Protein AF-A0A1I8MW79-F1 (afdb_monomer)

Organism: Musca domestica (NCBI:txid7370)

Nearest PDB structures (foldseek):
  8v54-assembly1_B  TM=6.507E-01  e=2.659E-10  Homo sapiens
  8v5r-assembly1_C  TM=6.305E-01  e=2.363E-10  Homo sapiens
  8v55-assembly1_B  TM=6.243E-01  e=4.525E-10  Homo sapiens
  8g5i-assembly1_B  TM=6.727E-01  e=4.529E-09  Homo sapiens
  8udk-assembly1_C  TM=6.695E-01  e=9.201E-09  Homo sapiens

Sequence (255 aa):
MKRALELLRESEYLKSCQGDSIVTYAKFLKNGRIFKEELCNSWKLLGSCSKLELENITIPVEGNCLSFLQYQNFAKYFHKEFKSNISQPIVFQRINLDPKRKQDSLLQIKSSNTVSLVRDYFIHSSRARDTYYNIQRERKIWWMRYSADPSRYVVGTLDPSKYIEGCLENYCQAVTIKSLFSDDAIIMETIVWAELNPTRNVNNISNIGVSVVRSVVDLNLATIGLLLDSAAHGCGRNVKVNQKLAPYQCLLMPY

Structure (mmCIF, N/CA/C/O backbone):
data_AF-A0A1I8MW79-F1
#
_entry.id   AF-A0A1I8MW79-F1
#
loop_
_atom_site.group_PDB
_atom_site.id
_atom_site.type_symbol
_atom_site.label_atom_id
_atom_site.label_alt_id
_atom_site.label_comp_id
_atom_site.label_asym_id
_atom_site.label_entity_id
_atom_site.label_seq_id
_atom_site.pdbx_PDB_ins_code
_atom_site.Cartn_x
_atom_site.Cartn_y
_atom_site.Cartn_z
_atom_site.occupancy
_atom_site.B_iso_or_equiv
_atom_site.auth_seq_id
_atom_site.auth_comp_id
_atom_site.auth_asym_id
_atom_site.auth_atom_id
_atom_site.pdbx_PDB_model_num
ATOM 1 N N . MET A 1 1 ? -19.445 -4.260 6.684 1.00 74.06 1 MET A N 1
ATOM 2 C CA . MET A 1 1 ? -18.774 -2.937 6.661 1.00 74.06 1 MET A CA 1
ATOM 3 C C . MET A 1 1 ? -19.283 -1.973 7.743 1.00 74.06 1 MET A C 1
ATOM 5 O O . MET A 1 1 ? -18.452 -1.462 8.479 1.00 74.06 1 MET A O 1
ATOM 9 N N . LYS A 1 2 ? -20.604 -1.777 7.920 1.00 78.88 2 LYS A N 1
ATOM 10 C CA . LYS A 1 2 ? -21.199 -0.896 8.960 1.00 78.88 2 LYS A CA 1
ATOM 11 C C . LYS A 1 2 ? -20.602 -1.058 10.367 1.00 78.88 2 LYS A C 1
ATOM 13 O O . LYS A 1 2 ? -20.021 -0.118 10.894 1.00 78.88 2 LYS A O 1
ATOM 18 N N . ARG A 1 3 ? -20.632 -2.280 10.911 1.00 82.50 3 ARG A N 1
ATOM 19 C CA . ARG A 1 3 ? -20.060 -2.602 12.232 1.00 82.50 3 ARG A CA 1
ATOM 20 C C . ARG A 1 3 ? -18.582 -2.214 12.368 1.00 82.50 3 ARG A C 1
ATOM 22 O O . ARG A 1 3 ? -18.170 -1.731 13.413 1.00 82.50 3 ARG A O 1
ATOM 29 N N . ALA A 1 4 ? -17.780 -2.415 11.320 1.00 84.38 4 ALA A N 1
ATOM 30 C CA . ALA A 1 4 ? -16.361 -2.058 11.334 1.00 84.38 4 ALA A CA 1
ATOM 31 C C . ALA A 1 4 ? -16.167 -0.534 11.412 1.00 84.38 4 ALA A C 1
ATOM 33 O O . ALA A 1 4 ? -15.301 -0.059 12.138 1.00 84.38 4 ALA A O 1
ATOM 34 N N . LEU A 1 5 ? -17.002 0.240 10.713 1.00 85.12 5 LEU A N 1
ATOM 35 C CA . LEU A 1 5 ? -16.967 1.704 10.763 1.00 85.12 5 LEU A CA 1
ATOM 36 C C . LEU A 1 5 ? -17.401 2.252 12.125 1.00 85.12 5 LEU A C 1
ATOM 38 O O . LEU A 1 5 ? -16.787 3.194 12.618 1.00 85.12 5 LEU A O 1
ATOM 42 N N . GLU A 1 6 ? -18.420 1.656 12.744 1.00 87.12 6 GLU A N 1
ATOM 43 C CA . GLU A 1 6 ? -18.840 2.001 14.108 1.00 87.12 6 GLU A CA 1
ATOM 44 C C . GLU A 1 6 ? -17.715 1.743 15.111 1.00 87.12 6 GLU A C 1
ATOM 46 O O . GLU A 1 6 ? -17.365 2.636 15.880 1.00 87.12 6 GLU A O 1
ATOM 51 N N . LEU A 1 7 ? -17.071 0.577 15.020 1.00 89.06 7 LEU A N 1
ATOM 52 C CA . LEU A 1 7 ? -15.918 0.217 15.845 1.00 89.06 7 LEU A CA 1
ATOM 53 C C . LEU A 1 7 ? -14.752 1.197 15.705 1.00 89.06 7 LEU A C 1
ATOM 55 O O . LEU A 1 7 ? -14.180 1.643 16.701 1.00 89.06 7 LEU A O 1
ATOM 59 N N . LEU A 1 8 ? -14.408 1.562 14.469 1.00 90.38 8 LEU A N 1
ATOM 60 C CA . LEU A 1 8 ? -13.348 2.531 14.195 1.00 90.38 8 LEU A CA 1
ATOM 61 C C . LEU A 1 8 ? -13.707 3.942 14.670 1.00 90.38 8 LEU A C 1
ATOM 63 O O . LEU A 1 8 ? -12.801 4.709 15.006 1.00 90.38 8 LEU A O 1
ATOM 67 N N . ARG A 1 9 ? -14.998 4.287 14.713 1.00 90.19 9 ARG A N 1
ATOM 68 C CA . ARG A 1 9 ? -15.484 5.557 15.261 1.00 90.19 9 ARG A CA 1
ATOM 69 C C . ARG A 1 9 ? -15.366 5.585 16.778 1.00 90.19 9 ARG A C 1
ATOM 71 O O . ARG A 1 9 ? -14.845 6.559 17.3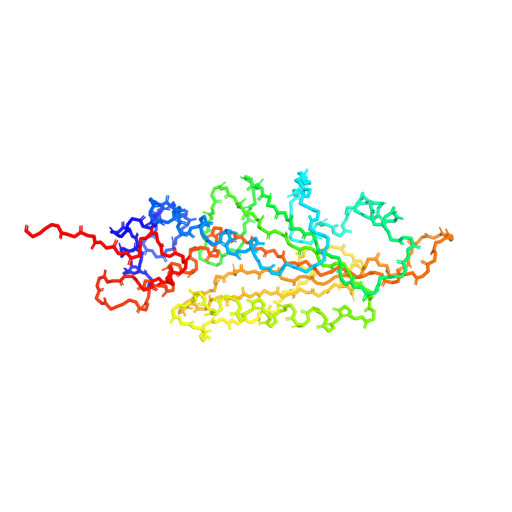10 1.00 90.19 9 ARG A O 1
ATOM 78 N N . GLU A 1 10 ? -15.825 4.533 17.452 1.00 90.56 10 GLU A N 1
ATOM 79 C CA . GLU A 1 10 ? -15.743 4.391 18.913 1.00 90.56 10 GLU A CA 1
ATOM 80 C C . GLU A 1 10 ? -14.291 4.356 19.401 1.00 90.56 10 GLU A C 1
ATOM 82 O O . GLU A 1 10 ? -13.956 4.975 20.402 1.00 90.56 10 GLU A O 1
ATOM 87 N N . SER A 1 11 ? -13.412 3.703 18.641 1.00 90.12 11 SER A N 1
ATOM 88 C CA . SER A 1 11 ? -11.985 3.566 18.961 1.00 90.12 11 SER A CA 1
ATOM 89 C C . SER A 1 11 ? -11.130 4.767 18.519 1.00 90.12 11 SER A C 1
ATOM 91 O O . SER A 1 11 ? -9.906 4.665 18.451 1.00 90.12 11 SER A O 1
ATOM 93 N N . GLU A 1 12 ? -11.751 5.893 18.158 1.00 92.19 12 GLU A N 1
ATOM 94 C CA . GLU A 1 12 ? -11.093 7.131 17.713 1.00 92.19 12 GLU A CA 1
ATOM 95 C C . GLU A 1 12 ? -10.122 6.985 16.522 1.00 92.19 12 GLU A C 1
ATOM 97 O O . GLU A 1 12 ? -9.161 7.752 16.391 1.00 92.19 12 GLU A O 1
ATOM 102 N N . TYR A 1 13 ? -10.360 6.036 15.612 1.00 91.31 13 TYR A N 1
ATOM 103 C CA . TYR A 1 13 ? -9.560 5.871 14.393 1.00 91.31 13 TYR A CA 1
ATOM 104 C C . TYR A 1 13 ? -10.143 6.631 13.203 1.00 91.31 13 TYR A C 1
ATOM 106 O O . TYR A 1 13 ? -9.460 7.444 12.574 1.00 91.31 13 TYR A O 1
ATOM 114 N N . LEU A 1 14 ? -11.416 6.390 12.892 1.00 89.50 14 LEU A N 1
ATOM 115 C CA . LEU A 1 14 ? -12.040 6.870 11.664 1.00 89.50 14 LEU A CA 1
ATOM 116 C C . LEU A 1 14 ? -13.464 7.345 11.929 1.00 89.50 14 LEU A C 1
ATOM 118 O O . LEU A 1 14 ? -14.245 6.658 12.573 1.00 89.50 14 LEU A O 1
ATOM 122 N N . LYS A 1 15 ? -13.832 8.493 11.366 1.00 85.19 15 LYS A N 1
ATOM 123 C CA . LYS A 1 15 ? -15.225 8.938 11.291 1.00 85.19 15 LYS A CA 1
ATOM 124 C C . LYS A 1 15 ? -15.643 9.003 9.828 1.00 85.19 15 LYS A C 1
ATOM 126 O O . LYS A 1 15 ? -15.008 9.720 9.052 1.00 85.19 15 LYS A O 1
ATOM 131 N N . SER A 1 16 ? -16.694 8.277 9.456 1.00 75.00 16 SER A N 1
ATOM 132 C CA . SER A 1 16 ? -17.320 8.432 8.144 1.00 75.00 16 SER A CA 1
ATOM 133 C C . SER A 1 16 ? -18.094 9.752 8.092 1.00 75.00 16 SER A C 1
ATOM 135 O O . SER A 1 16 ? -18.806 10.125 9.027 1.00 75.00 16 SER A O 1
ATOM 137 N N . CYS A 1 17 ? -17.932 10.474 6.991 1.00 61.19 17 CYS A N 1
ATOM 138 C CA . CYS A 1 17 ? -18.717 11.643 6.643 1.00 61.19 17 CYS A CA 1
ATOM 139 C C . CYS A 1 17 ? -19.625 11.239 5.467 1.00 61.19 17 CYS A C 1
ATOM 141 O O . CYS A 1 17 ? -19.188 11.239 4.320 1.00 61.19 17 CYS A O 1
ATOM 143 N N . GLN A 1 18 ? -20.874 10.894 5.808 1.00 52.78 18 GLN A N 1
ATOM 144 C CA . GLN A 1 18 ? -22.031 10.600 4.941 1.00 52.78 18 GLN A CA 1
ATOM 145 C C . GLN A 1 18 ? -22.112 9.203 4.271 1.00 52.78 18 GLN A C 1
ATOM 147 O O . GLN A 1 18 ? -21.199 8.788 3.561 1.00 52.78 18 GLN A O 1
ATOM 152 N N . GLY A 1 19 ? -23.272 8.547 4.483 1.00 46.41 19 GLY A N 1
ATOM 153 C CA . GLY A 1 19 ? -23.767 7.321 3.834 1.00 46.41 19 GLY A CA 1
ATOM 154 C C . GLY A 1 19 ? -23.546 6.024 4.626 1.00 46.41 19 GLY A C 1
ATOM 155 O O . GLY A 1 19 ? -22.444 5.492 4.623 1.00 46.41 19 GLY A O 1
ATOM 156 N N . ASP A 1 20 ? -24.595 5.467 5.250 1.00 43.56 20 ASP A N 1
ATOM 157 C CA . ASP A 1 20 ? -24.537 4.221 6.046 1.00 43.56 20 ASP A CA 1
ATOM 158 C C . ASP A 1 20 ? -24.002 2.995 5.277 1.00 43.56 20 ASP A C 1
ATOM 160 O O . ASP A 1 20 ? -23.623 2.000 5.889 1.00 43.56 20 ASP A O 1
ATOM 164 N N . SER A 1 21 ? -23.953 3.024 3.946 1.00 46.50 21 SER A N 1
ATOM 165 C CA . SER A 1 21 ? -23.477 1.909 3.115 1.00 46.50 21 SER A CA 1
ATOM 166 C C . SER A 1 21 ? -22.206 2.199 2.314 1.00 46.50 21 SER A C 1
ATOM 168 O O . SER A 1 21 ? -21.518 1.250 1.953 1.00 46.50 21 SER A O 1
ATOM 170 N N . ILE A 1 22 ? -21.871 3.467 2.048 1.00 48.41 22 ILE A N 1
ATOM 171 C CA . ILE A 1 22 ? -20.775 3.864 1.151 1.00 48.41 22 ILE A CA 1
ATOM 172 C C . ILE A 1 22 ? -20.006 5.004 1.821 1.00 48.41 22 ILE A C 1
ATOM 174 O O . ILE A 1 22 ? -20.540 6.094 2.024 1.00 48.41 22 ILE A O 1
ATOM 178 N N . VAL A 1 23 ? -18.752 4.751 2.202 1.00 53.28 23 VAL A N 1
ATOM 179 C CA . VAL A 1 23 ? -17.902 5.748 2.865 1.00 53.28 23 VAL A CA 1
ATOM 180 C C . VAL A 1 23 ? -17.427 6.747 1.822 1.00 53.28 23 VAL A C 1
ATOM 182 O O . VAL A 1 23 ? -16.385 6.566 1.214 1.00 53.28 23 VAL A O 1
ATOM 185 N N . THR A 1 24 ? -18.177 7.825 1.624 1.00 54.47 24 THR A N 1
ATOM 186 C CA . THR A 1 24 ? -17.833 8.815 0.590 1.00 54.47 24 THR A CA 1
ATOM 187 C C . THR A 1 24 ? -16.635 9.676 1.009 1.00 54.47 24 THR A C 1
ATOM 189 O O . THR A 1 24 ? -15.801 10.063 0.197 1.00 54.47 24 THR A O 1
ATOM 192 N N . TYR A 1 25 ? -16.512 9.958 2.307 1.00 62.78 25 TYR A N 1
ATOM 193 C CA . TYR A 1 25 ? -15.385 10.681 2.890 1.00 62.78 25 TYR A CA 1
ATOM 194 C C . TYR A 1 25 ? -15.076 10.110 4.271 1.00 62.78 25 TYR A C 1
ATOM 196 O O . TYR A 1 25 ? -15.983 9.853 5.064 1.00 62.78 25 TYR A O 1
ATOM 204 N N . ALA A 1 26 ? -13.795 9.932 4.588 1.00 72.38 26 ALA A N 1
ATOM 205 C CA . ALA A 1 26 ? -13.370 9.461 5.900 1.00 72.38 26 ALA A CA 1
ATOM 206 C C . ALA A 1 26 ? -12.403 10.454 6.547 1.00 72.38 26 ALA A C 1
ATOM 208 O O . ALA A 1 26 ? -11.408 10.865 5.945 1.00 72.38 26 ALA A O 1
ATOM 209 N N . LYS A 1 27 ? -12.696 10.844 7.789 1.00 84.00 27 LYS A N 1
ATOM 210 C CA . LYS A 1 27 ? -11.850 11.729 8.590 1.00 84.00 27 LYS A CA 1
ATOM 211 C C . LYS A 1 27 ? -11.071 10.907 9.609 1.00 84.00 27 LYS A C 1
ATOM 213 O O . LYS A 1 27 ? -11.670 10.210 10.428 1.00 84.00 27 LYS A O 1
ATOM 218 N N . PHE A 1 28 ? -9.747 11.046 9.599 1.00 87.69 28 PHE A N 1
ATOM 219 C CA . PHE A 1 28 ? -8.893 10.465 10.633 1.00 87.69 28 PHE A CA 1
ATOM 220 C C . PHE A 1 28 ? -9.068 11.212 11.958 1.00 87.69 28 PHE A C 1
ATOM 222 O O . PHE A 1 28 ? -8.855 12.432 12.056 1.00 87.69 28 PHE A O 1
ATOM 229 N N . LEU A 1 29 ? -9.473 10.447 12.965 1.00 91.25 29 LEU A N 1
ATOM 230 C CA . LEU A 1 29 ? -9.534 10.855 14.363 1.00 91.25 29 LEU A CA 1
ATOM 231 C C . LEU A 1 29 ? -8.143 10.688 15.007 1.00 91.25 29 LEU A C 1
ATOM 233 O O . LEU A 1 29 ? -7.163 10.444 14.303 1.00 91.25 29 LEU A O 1
ATOM 237 N N . LYS A 1 30 ? -8.031 10.876 16.325 1.00 93.25 30 LYS A N 1
ATOM 238 C CA . LYS A 1 30 ? -6.747 10.910 17.041 1.00 93.25 30 LYS A CA 1
ATOM 239 C C . LYS A 1 30 ? -5.884 9.671 16.768 1.00 93.25 30 LYS A C 1
ATOM 241 O O . LYS A 1 30 ? -4.772 9.808 16.263 1.00 93.25 30 LYS A O 1
ATOM 246 N N . ASN A 1 31 ? -6.42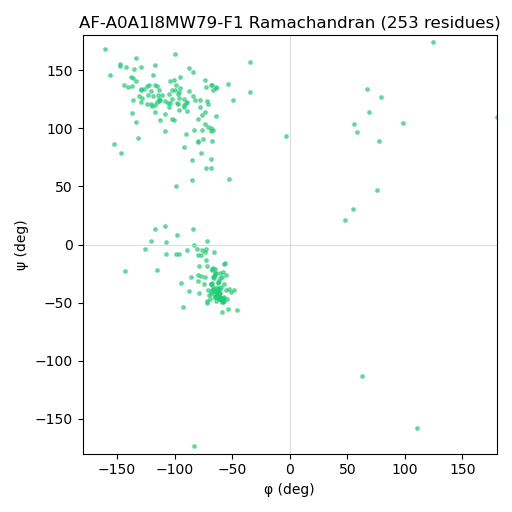4 8.479 17.009 1.00 94.06 31 ASN A N 1
ATOM 247 C CA . ASN A 1 31 ? -5.705 7.215 16.833 1.00 94.06 31 ASN A CA 1
ATOM 248 C C . ASN A 1 31 ? -5.422 6.923 15.356 1.00 94.06 31 ASN A C 1
ATOM 250 O O . ASN A 1 31 ? -4.364 6.404 15.013 1.00 94.06 31 ASN A O 1
ATOM 254 N N . GLY A 1 32 ? -6.328 7.327 14.463 1.00 92.75 32 GLY A N 1
ATOM 255 C CA . GLY A 1 32 ? -6.150 7.175 13.018 1.00 92.75 32 GLY A CA 1
ATOM 256 C C . GLY A 1 32 ? -5.026 8.036 12.452 1.00 92.75 32 GLY A C 1
ATOM 257 O O . GLY A 1 32 ? -4.353 7.611 11.518 1.00 92.75 32 GLY A O 1
ATOM 258 N N . ARG A 1 33 ? -4.793 9.229 13.015 1.00 92.12 33 ARG A N 1
ATOM 259 C CA . ARG A 1 33 ? -3.669 10.092 12.614 1.00 92.12 33 ARG A CA 1
ATOM 260 C C . ARG A 1 33 ? -2.331 9.500 13.034 1.00 92.12 33 ARG A C 1
ATOM 262 O O . ARG A 1 33 ? -1.455 9.401 12.185 1.00 92.12 33 ARG A O 1
ATOM 269 N N . ILE A 1 34 ? -2.218 9.038 14.280 1.00 94.00 34 ILE A N 1
ATOM 270 C CA . ILE A 1 34 ? -1.000 8.381 14.779 1.00 94.00 34 ILE A CA 1
ATOM 271 C C . ILE A 1 34 ? -0.705 7.129 13.942 1.00 94.00 34 ILE A C 1
ATOM 273 O O . ILE A 1 34 ? 0.395 6.972 13.424 1.00 94.00 34 ILE A O 1
ATOM 277 N N . PHE A 1 35 ? -1.717 6.288 13.703 1.00 95.31 35 PHE A N 1
ATOM 278 C CA . PHE A 1 35 ? -1.576 5.104 12.850 1.00 95.31 35 PHE A CA 1
ATOM 279 C C . PHE A 1 35 ? -1.085 5.464 11.438 1.00 95.31 35 PHE A C 1
ATOM 281 O O . PHE A 1 35 ? -0.193 4.815 10.892 1.00 95.31 35 PHE A O 1
ATOM 288 N N . LYS A 1 36 ? -1.658 6.512 10.830 1.00 93.44 36 LYS A N 1
ATOM 289 C CA . LYS A 1 36 ? -1.257 7.009 9.506 1.00 93.44 36 LYS A CA 1
ATOM 290 C C . LYS A 1 36 ? 0.197 7.494 9.492 1.00 93.44 36 LYS A C 1
ATOM 292 O O . LYS A 1 36 ? 0.912 7.261 8.516 1.00 93.44 36 LYS A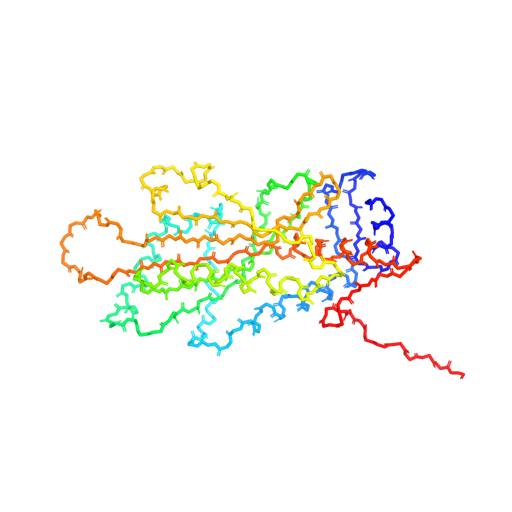 O 1
ATOM 297 N N . GLU A 1 37 ? 0.623 8.196 10.537 1.00 93.44 37 GLU A N 1
ATOM 298 C CA . GLU A 1 37 ? 1.995 8.686 10.693 1.00 93.44 37 GLU A CA 1
ATOM 299 C C . GLU A 1 37 ? 2.986 7.526 10.819 1.00 93.44 37 GLU A C 1
ATOM 301 O O . GLU A 1 37 ? 3.974 7.497 10.083 1.00 93.44 37 GLU A O 1
ATOM 306 N N . GLU A 1 38 ? 2.677 6.517 11.635 1.00 94.88 38 GLU A N 1
ATOM 307 C CA . GLU A 1 38 ? 3.503 5.311 11.757 1.00 94.88 38 GLU A CA 1
ATOM 308 C C . GLU A 1 38 ? 3.570 4.512 10.452 1.00 94.88 38 GLU A C 1
ATOM 310 O O . GLU A 1 38 ? 4.637 4.033 10.059 1.00 94.88 38 GLU A O 1
ATOM 315 N N . LEU A 1 39 ? 2.466 4.436 9.701 1.00 94.56 39 LEU A N 1
ATOM 316 C CA . LEU A 1 39 ? 2.471 3.818 8.376 1.00 94.56 39 LEU A CA 1
ATOM 317 C C . LEU A 1 39 ? 3.413 4.568 7.424 1.00 94.56 39 LEU A C 1
ATOM 319 O O . LEU A 1 39 ? 4.236 3.945 6.751 1.00 94.56 39 LEU A O 1
ATOM 323 N N . CYS A 1 40 ? 3.353 5.900 7.414 1.00 92.12 40 CYS A N 1
ATOM 324 C CA . CYS A 1 40 ? 4.262 6.738 6.634 1.00 92.12 40 CYS A CA 1
ATOM 325 C C . CYS A 1 40 ? 5.730 6.531 7.046 1.00 92.12 40 CYS A C 1
ATOM 327 O O . CYS A 1 40 ? 6.595 6.350 6.187 1.00 92.12 40 CYS A O 1
ATOM 329 N N . ASN A 1 41 ? 6.020 6.492 8.348 1.00 91.69 41 ASN A N 1
ATOM 330 C CA . ASN A 1 41 ? 7.367 6.255 8.870 1.00 91.69 41 ASN A CA 1
ATOM 331 C C . ASN A 1 41 ? 7.890 4.869 8.481 1.00 91.69 41 ASN A C 1
ATOM 333 O O . ASN A 1 41 ? 9.013 4.741 7.992 1.00 91.69 41 ASN A O 1
ATOM 337 N N . SER A 1 42 ? 7.055 3.838 8.600 1.00 91.94 42 SER A N 1
ATOM 338 C CA . SER A 1 42 ? 7.413 2.480 8.191 1.00 91.94 42 SER A CA 1
ATOM 339 C C . SER A 1 42 ? 7.705 2.368 6.689 1.00 91.94 42 SER A C 1
ATOM 341 O O . SER A 1 42 ? 8.596 1.618 6.287 1.00 91.94 42 SER A O 1
ATOM 343 N N . TRP A 1 43 ? 7.013 3.154 5.857 1.00 90.44 43 TRP A N 1
ATOM 344 C CA . TRP A 1 43 ? 7.267 3.231 4.420 1.00 90.44 43 TRP A CA 1
ATOM 345 C C . TRP A 1 43 ? 8.591 3.940 4.099 1.00 90.44 43 TRP A C 1
ATOM 347 O O . TRP A 1 43 ? 9.331 3.482 3.227 1.00 90.44 43 TRP A O 1
ATOM 357 N N . LYS A 1 44 ? 8.947 5.010 4.827 1.00 86.19 44 LYS A N 1
ATOM 358 C CA . LYS A 1 44 ? 10.250 5.694 4.672 1.00 86.19 44 LYS A CA 1
ATOM 359 C C . LYS A 1 44 ? 11.427 4.760 4.966 1.00 86.19 44 LYS A C 1
ATOM 361 O O . LYS A 1 44 ? 12.433 4.788 4.269 1.00 86.19 44 LYS A O 1
ATOM 366 N N . LEU A 1 45 ? 11.281 3.888 5.965 1.00 85.50 45 LEU A N 1
ATOM 367 C CA . LEU A 1 45 ? 12.308 2.913 6.362 1.00 85.50 45 LEU A CA 1
ATOM 368 C C . LEU A 1 45 ? 12.456 1.736 5.389 1.00 85.50 45 LEU A C 1
ATOM 370 O O . LEU A 1 45 ? 13.330 0.882 5.545 1.00 85.50 45 LEU A O 1
ATOM 374 N N . LEU A 1 46 ? 11.582 1.645 4.393 1.00 79.50 46 LEU A N 1
ATOM 375 C CA . LEU A 1 46 ? 11.522 0.509 3.499 1.00 79.50 46 LEU A CA 1
ATOM 376 C C . LEU A 1 46 ? 12.723 0.584 2.537 1.00 79.50 46 LEU A C 1
ATOM 378 O O . LEU A 1 46 ? 12.715 1.369 1.601 1.00 79.50 46 LEU A O 1
ATOM 382 N N . GLY A 1 47 ? 13.761 -0.224 2.755 1.00 62.59 47 GLY A N 1
ATOM 383 C CA . GLY A 1 47 ? 14.936 -0.318 1.877 1.00 62.59 47 GLY A CA 1
ATOM 384 C C . GLY A 1 47 ? 15.938 0.833 2.035 1.00 62.59 47 GLY A C 1
ATOM 385 O O . GLY A 1 47 ? 15.894 1.808 1.294 1.00 62.59 47 GLY A O 1
ATOM 386 N N . SER A 1 48 ? 16.889 0.666 2.955 1.00 44.75 48 SER A N 1
ATOM 387 C CA . SER A 1 48 ? 18.091 1.501 3.102 1.00 44.75 48 SER A CA 1
ATOM 388 C C . SER A 1 48 ? 19.210 1.019 2.163 1.00 44.75 48 SER A C 1
ATOM 390 O O . SER A 1 48 ? 20.296 0.664 2.616 1.00 44.75 48 SER A O 1
ATOM 392 N N . CYS A 1 49 ? 18.938 0.937 0.857 1.00 39.88 49 CYS A N 1
ATOM 393 C CA . CYS A 1 49 ? 19.935 0.539 -0.142 1.00 39.88 49 CYS A CA 1
ATOM 394 C C . CYS A 1 49 ? 20.074 1.611 -1.227 1.00 39.88 49 CYS A C 1
ATOM 396 O O . CYS A 1 49 ? 19.117 1.886 -1.946 1.00 39.88 49 CYS A O 1
ATOM 398 N N . SER A 1 50 ? 21.307 2.122 -1.353 1.00 39.75 50 SER A N 1
ATOM 399 C CA . SER A 1 50 ? 21.850 3.099 -2.317 1.00 39.75 50 SER A CA 1
ATOM 400 C C . SER A 1 50 ? 21.320 4.539 -2.221 1.00 39.75 50 SER A C 1
ATOM 402 O O . SER A 1 50 ? 20.127 4.751 -2.046 1.00 39.75 50 SER A O 1
ATOM 404 N N . LYS A 1 51 ? 22.265 5.501 -2.273 1.00 43.56 51 LYS A N 1
ATOM 405 C CA . LYS A 1 51 ? 22.133 6.971 -2.150 1.00 43.56 51 LYS A CA 1
ATOM 406 C C . LYS A 1 51 ? 20.691 7.471 -2.008 1.00 43.56 51 LYS A C 1
ATOM 408 O O . LYS A 1 51 ? 19.995 7.723 -2.985 1.00 43.56 51 LYS A O 1
ATOM 413 N N . LEU A 1 52 ? 20.276 7.624 -0.755 1.00 39.41 52 LEU A N 1
ATOM 414 C CA . LEU A 1 52 ? 18.998 8.202 -0.368 1.00 39.41 52 LEU A CA 1
ATOM 415 C C . LEU A 1 52 ? 19.106 9.727 -0.526 1.00 39.41 52 LEU A C 1
ATOM 417 O O . LEU A 1 52 ? 19.346 10.448 0.437 1.00 39.41 52 LEU A O 1
ATOM 421 N N . GLU A 1 53 ? 19.001 10.221 -1.757 1.00 42.19 53 GLU A N 1
ATOM 422 C CA . GLU A 1 53 ? 18.841 11.654 -2.003 1.00 42.19 53 GLU A CA 1
ATOM 423 C C . GLU A 1 53 ? 17.374 11.997 -1.752 1.00 42.19 53 GLU A C 1
ATOM 425 O O . GLU A 1 53 ? 16.500 11.874 -2.611 1.00 42.19 53 GLU A O 1
ATOM 430 N N . LEU A 1 54 ? 17.094 12.339 -0.492 1.00 37.88 54 LEU A N 1
ATOM 431 C CA . LEU A 1 54 ? 15.803 12.836 -0.038 1.00 37.88 54 LEU A CA 1
ATOM 432 C C . LEU A 1 54 ? 15.618 14.274 -0.545 1.00 37.88 54 LEU A C 1
ATOM 434 O O . LEU A 1 54 ? 15.608 15.228 0.228 1.00 37.88 54 LEU A O 1
ATOM 438 N N . GLU A 1 55 ? 15.522 14.453 -1.857 1.00 40.91 55 GLU A N 1
ATOM 439 C CA . GLU A 1 55 ? 15.124 15.739 -2.403 1.00 40.91 55 GLU A CA 1
ATOM 440 C C . GLU A 1 55 ? 13.607 15.875 -2.255 1.00 40.91 55 GLU A C 1
ATOM 442 O O . GLU A 1 55 ? 12.822 15.114 -2.829 1.00 40.91 55 GLU A O 1
ATOM 447 N N . ASN A 1 56 ? 13.180 16.880 -1.488 1.00 35.31 56 ASN A N 1
ATOM 448 C CA . ASN A 1 56 ? 11.806 17.375 -1.497 1.00 35.31 56 ASN A CA 1
ATOM 449 C C . ASN A 1 56 ? 11.542 18.064 -2.845 1.00 35.31 56 ASN A C 1
ATOM 451 O O . ASN A 1 56 ? 11.372 19.280 -2.915 1.00 35.31 56 ASN A O 1
ATOM 455 N N . ILE A 1 57 ? 11.559 17.305 -3.942 1.00 37.69 57 ILE A N 1
ATOM 456 C CA . ILE A 1 57 ? 11.177 17.832 -5.244 1.00 37.69 57 ILE A CA 1
ATOM 457 C C . ILE A 1 57 ? 9.658 17.917 -5.244 1.00 37.69 57 ILE A C 1
ATOM 459 O O . ILE A 1 57 ? 8.952 16.934 -5.495 1.00 37.69 57 ILE A O 1
ATOM 463 N N . THR A 1 58 ? 9.156 19.117 -4.975 1.00 35.59 58 THR A N 1
ATOM 464 C CA . THR A 1 58 ? 7.765 19.496 -5.206 1.00 35.59 58 THR A CA 1
ATOM 465 C C . THR A 1 58 ? 7.536 19.550 -6.716 1.00 35.59 58 THR A C 1
ATOM 467 O O . THR A 1 58 ? 7.483 20.614 -7.323 1.00 35.59 58 THR A O 1
ATOM 470 N N . ILE A 1 59 ? 7.472 18.386 -7.364 1.00 42.31 59 ILE A N 1
ATOM 471 C CA . ILE A 1 59 ? 6.994 18.313 -8.743 1.00 42.31 59 ILE A CA 1
ATOM 472 C C . ILE A 1 59 ? 5.486 18.556 -8.661 1.00 42.31 59 ILE A C 1
ATOM 474 O O . ILE A 1 59 ? 4.816 17.807 -7.941 1.00 42.31 59 ILE A O 1
ATOM 478 N N . PRO A 1 60 ? 4.936 19.559 -9.365 1.00 34.38 60 PRO A N 1
ATOM 479 C CA . PRO A 1 60 ? 3.499 19.706 -9.499 1.00 34.38 60 PRO A CA 1
ATOM 480 C C . PRO A 1 60 ? 3.018 18.531 -10.347 1.00 34.38 60 PRO A C 1
ATOM 482 O O . PRO A 1 60 ? 3.030 18.568 -11.572 1.00 34.38 60 PRO A O 1
ATOM 485 N N . VAL A 1 61 ? 2.687 17.423 -9.692 1.00 44.50 61 VAL A N 1
ATOM 486 C CA . VAL A 1 61 ? 2.048 16.294 -10.355 1.00 44.50 61 VAL A CA 1
ATOM 487 C C . VAL A 1 61 ? 0.557 16.600 -10.350 1.00 44.50 61 VAL A C 1
ATOM 489 O O . VAL A 1 61 ? -0.196 16.029 -9.571 1.00 44.50 61 VAL A O 1
ATOM 492 N N . GLU A 1 62 ? 0.134 17.548 -11.186 1.00 38.00 62 GLU A N 1
ATOM 493 C CA . GLU A 1 62 ? -1.261 17.567 -11.610 1.00 38.00 62 GLU A CA 1
ATOM 494 C C . GLU A 1 62 ? -1.459 16.334 -12.494 1.00 38.00 62 GLU A C 1
ATOM 496 O O . GLU A 1 62 ? -1.038 16.291 -13.647 1.00 38.00 62 GLU A O 1
ATOM 501 N N . GLY A 1 63 ? -2.043 15.283 -11.921 1.00 50.59 63 GLY A N 1
ATOM 502 C CA . GLY A 1 63 ? -2.528 14.145 -12.688 1.00 50.59 63 GLY A CA 1
ATOM 503 C C . GLY A 1 63 ? -1.995 12.774 -12.283 1.00 50.59 63 GLY A C 1
ATOM 504 O O . GLY A 1 63 ? -1.155 12.588 -11.409 1.00 50.59 63 GLY A O 1
ATOM 505 N N . ASN A 1 64 ? -2.588 11.792 -12.950 1.00 57.41 64 ASN A N 1
ATOM 506 C CA . ASN A 1 64 ? -2.444 10.344 -12.844 1.00 57.41 64 ASN A CA 1
ATOM 507 C C . ASN A 1 64 ? -1.030 9.803 -12.501 1.00 57.41 64 ASN A C 1
ATOM 509 O O . ASN A 1 64 ? -0.023 10.433 -12.802 1.00 57.41 64 ASN A O 1
ATOM 513 N N . CYS A 1 65 ? -0.922 8.585 -11.943 1.00 60.38 65 CYS A N 1
ATOM 514 C CA . CYS A 1 65 ? 0.353 7.943 -11.566 1.00 60.38 65 CYS A CA 1
ATOM 515 C C . CYS A 1 65 ? 1.362 7.802 -12.722 1.00 60.38 65 CYS A C 1
ATOM 517 O O . CYS A 1 65 ? 2.546 7.597 -12.457 1.00 60.38 65 CYS A O 1
ATOM 519 N N . LEU A 1 66 ? 0.895 7.949 -13.965 1.00 60.88 66 LEU A N 1
ATOM 520 C CA . LEU A 1 66 ? 1.634 7.835 -15.221 1.00 60.88 66 LEU A CA 1
ATOM 521 C C . LEU A 1 66 ? 2.066 9.185 -15.827 1.00 60.88 66 LEU A C 1
ATOM 523 O O . LEU A 1 66 ? 2.886 9.209 -16.739 1.00 60.88 66 LEU A O 1
ATOM 527 N N . SER A 1 67 ? 1.599 10.314 -15.280 1.00 62.25 67 SER A N 1
ATOM 528 C CA . SER A 1 67 ? 1.890 11.677 -15.775 1.00 62.25 67 SER A CA 1
ATOM 529 C C . SER A 1 67 ? 3.385 12.021 -15.815 1.00 62.25 67 SER A C 1
ATOM 531 O O . SER A 1 67 ? 3.836 12.843 -16.608 1.00 62.25 67 SER A O 1
ATOM 533 N N . PHE A 1 68 ? 4.199 11.350 -15.003 1.00 63.66 68 PHE A N 1
ATOM 534 C CA . PHE A 1 68 ? 5.645 11.569 -14.970 1.00 63.66 68 PHE A CA 1
ATOM 535 C C . PHE A 1 68 ? 6.390 11.138 -16.223 1.00 63.66 68 PHE A C 1
ATOM 537 O O . PHE A 1 68 ? 7.489 11.632 -16.455 1.00 63.66 68 PHE A O 1
ATOM 544 N N . LEU A 1 69 ? 5.799 10.252 -17.024 1.00 60.88 69 LEU A N 1
ATOM 545 C CA . LEU A 1 69 ? 6.373 9.839 -18.301 1.00 60.88 69 LEU A CA 1
ATOM 546 C C . LEU A 1 69 ? 6.428 11.002 -19.300 1.00 60.88 69 LEU A C 1
ATOM 548 O O . LEU A 1 69 ? 7.237 10.983 -20.219 1.00 60.88 69 LEU A O 1
ATOM 552 N N . GLN A 1 70 ? 5.615 12.039 -19.092 1.00 57.41 70 GLN A N 1
ATOM 553 C CA . GLN A 1 70 ? 5.561 13.231 -19.938 1.00 57.41 70 GLN A CA 1
ATOM 554 C C . GLN A 1 70 ? 6.542 14.330 -19.486 1.00 57.41 70 GLN A C 1
ATOM 556 O O . GLN A 1 70 ? 6.678 15.361 -20.146 1.00 57.41 70 GLN A O 1
ATOM 561 N N . TYR A 1 71 ? 7.244 14.147 -18.361 1.00 58.12 71 TYR A N 1
ATOM 562 C CA . TYR A 1 71 ? 8.040 15.213 -17.758 1.00 58.12 71 TYR A CA 1
ATOM 563 C C . TYR A 1 71 ? 9.429 15.323 -18.412 1.00 58.12 71 TYR A C 1
ATOM 565 O O . TYR A 1 71 ? 10.373 14.623 -18.049 1.00 58.12 71 TYR A O 1
ATOM 573 N N . GLN A 1 72 ? 9.581 16.261 -19.352 1.00 49.91 72 GLN A N 1
ATOM 574 C CA . GLN A 1 72 ? 10.840 16.514 -20.077 1.00 49.91 72 GLN A CA 1
ATOM 575 C C . GLN A 1 72 ? 12.025 16.874 -19.159 1.00 49.91 72 GLN A C 1
ATOM 577 O O . GLN A 1 72 ? 13.179 16.590 -19.482 1.00 49.91 72 GLN A O 1
ATOM 582 N N . ASN A 1 73 ? 11.759 17.471 -17.993 1.00 49.41 73 ASN A N 1
ATOM 583 C CA . ASN A 1 73 ? 12.800 17.797 -17.014 1.00 49.41 73 ASN A CA 1
ATOM 584 C C . ASN A 1 73 ? 13.324 16.555 -16.286 1.00 49.41 73 ASN A C 1
ATOM 586 O O . ASN A 1 73 ? 14.488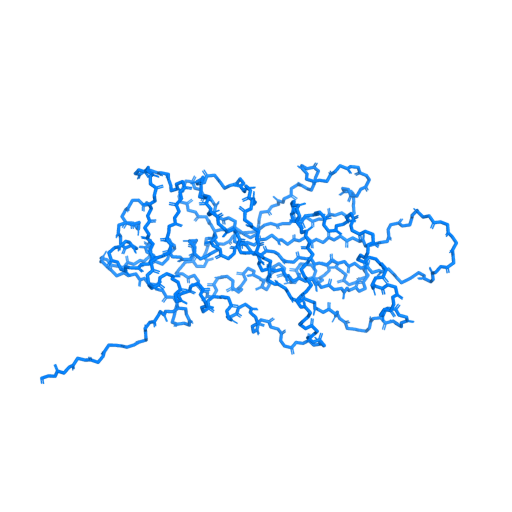 16.541 -15.902 1.00 49.41 73 ASN A O 1
ATOM 590 N N . PHE A 1 74 ? 12.506 15.506 -16.146 1.00 54.53 74 PHE A N 1
ATOM 591 C CA . PHE A 1 74 ? 12.907 14.245 -15.526 1.00 54.53 74 PHE A CA 1
ATOM 592 C C . PHE A 1 74 ? 14.086 13.683 -16.319 1.00 54.53 74 PHE A C 1
ATOM 594 O O . PHE A 1 74 ? 15.191 13.615 -15.792 1.00 54.53 74 PHE A O 1
ATOM 601 N N . ALA A 1 75 ? 13.899 13.455 -17.626 1.00 54.44 75 ALA A N 1
ATOM 602 C CA . ALA A 1 75 ? 14.942 12.983 -18.538 1.00 54.44 75 ALA A CA 1
ATOM 603 C C . ALA A 1 75 ? 16.236 13.817 -18.463 1.00 54.44 75 ALA A C 1
ATOM 605 O O . ALA A 1 75 ? 17.321 13.242 -18.435 1.00 54.44 75 ALA A O 1
ATOM 606 N N . LYS A 1 76 ? 16.154 15.152 -18.365 1.00 54.94 76 LYS A N 1
ATOM 607 C CA . LYS A 1 76 ? 17.337 16.029 -18.245 1.00 54.94 76 LYS A CA 1
ATOM 608 C C . LYS A 1 76 ? 18.118 15.830 -16.937 1.00 54.94 76 LYS A C 1
ATOM 610 O O . LYS A 1 76 ? 19.346 15.817 -16.983 1.00 54.94 76 LYS A O 1
ATOM 615 N N . TYR A 1 77 ? 17.439 15.635 -15.802 1.00 53.88 77 TYR A N 1
ATOM 616 C CA . TYR A 1 77 ? 18.094 15.270 -14.536 1.00 53.88 77 TYR A CA 1
ATOM 617 C C . TYR A 1 77 ? 18.785 13.898 -14.643 1.00 53.88 77 TYR A C 1
ATOM 619 O O . TYR A 1 77 ? 19.937 13.766 -14.231 1.00 53.88 77 TYR A O 1
ATOM 627 N N . PHE A 1 78 ? 18.155 12.918 -15.310 1.00 57.22 78 PHE A N 1
ATOM 628 C CA . PHE A 1 78 ? 18.780 11.612 -15.587 1.00 57.22 78 PHE A CA 1
ATOM 629 C C . PHE A 1 78 ? 20.042 11.739 -16.446 1.00 57.22 78 PHE A C 1
ATOM 631 O O . PHE A 1 78 ? 21.058 11.13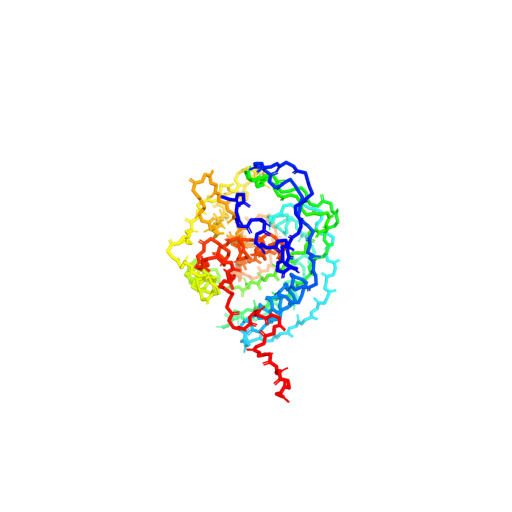1 -16.143 1.00 57.22 78 PHE A O 1
ATOM 638 N N . HIS A 1 79 ? 20.051 12.577 -17.481 1.00 54.38 79 HIS A N 1
ATOM 639 C CA . HIS A 1 79 ? 21.243 12.715 -18.329 1.00 54.38 79 HIS A CA 1
ATOM 640 C C . HIS A 1 79 ? 22.458 13.302 -17.588 1.00 54.38 79 HIS A C 1
ATOM 642 O O . HIS A 1 79 ? 23.597 13.066 -17.993 1.00 54.38 79 HIS A O 1
ATOM 648 N N . LYS A 1 80 ? 22.240 14.063 -16.507 1.00 54.66 80 LYS A N 1
ATOM 649 C CA . LYS A 1 80 ? 23.322 14.662 -15.715 1.00 54.66 80 LYS A CA 1
ATOM 650 C C . LYS A 1 80 ? 23.981 13.651 -14.771 1.00 54.66 80 LYS A C 1
ATOM 652 O O . LYS A 1 80 ? 25.208 13.635 -14.690 1.00 54.66 80 LYS A O 1
ATOM 657 N N . GLU A 1 81 ? 23.180 12.810 -14.120 1.00 52.66 81 GLU A N 1
ATOM 658 C CA . GLU A 1 81 ? 23.644 11.820 -13.134 1.00 52.66 81 GLU A CA 1
ATOM 659 C C . GLU A 1 81 ? 24.103 10.492 -13.773 1.00 52.66 81 GLU A C 1
ATOM 661 O O . GLU A 1 81 ? 24.991 9.821 -13.253 1.00 52.66 81 GLU A O 1
ATOM 666 N N . PHE A 1 82 ? 23.568 10.116 -14.941 1.00 59.03 82 PHE A N 1
ATOM 667 C CA . PHE A 1 82 ? 23.788 8.799 -15.561 1.00 59.03 82 PHE A CA 1
ATOM 668 C C . PHE A 1 82 ? 24.861 8.811 -16.663 1.00 59.03 82 PHE A C 1
ATOM 670 O O . PHE A 1 82 ? 24.656 8.306 -17.766 1.00 59.03 82 PHE A O 1
ATOM 677 N N . LYS A 1 83 ? 26.037 9.380 -16.367 1.00 52.44 83 LYS A N 1
ATOM 678 C CA . LYS A 1 83 ? 27.205 9.357 -17.275 1.00 52.44 83 LYS A CA 1
ATOM 679 C C . LYS A 1 83 ? 27.994 8.038 -17.249 1.00 52.44 83 LYS A C 1
ATOM 681 O O . LYS A 1 83 ? 28.877 7.848 -18.080 1.00 52.44 83 LYS A O 1
ATOM 686 N N . SER A 1 84 ? 27.703 7.133 -16.315 1.00 53.34 84 SER A N 1
ATOM 687 C CA . SER A 1 84 ? 28.407 5.857 -16.139 1.00 53.34 84 SER A CA 1
ATOM 688 C C . SER A 1 84 ? 27.433 4.694 -15.915 1.00 53.34 84 SER A C 1
ATOM 690 O O . SER A 1 84 ? 26.324 4.873 -15.414 1.00 53.34 84 SER A O 1
ATOM 692 N N . ASN A 1 85 ? 27.842 3.492 -16.336 1.00 55.81 85 ASN A N 1
ATOM 693 C CA . ASN A 1 85 ? 27.049 2.262 -16.264 1.00 55.81 85 ASN A CA 1
ATOM 694 C C . ASN A 1 85 ? 26.441 2.036 -14.868 1.00 55.81 85 ASN A C 1
ATOM 696 O O . ASN A 1 85 ? 27.159 1.933 -13.873 1.00 55.81 85 ASN A O 1
ATOM 700 N N . ILE A 1 86 ? 25.115 1.888 -14.815 1.00 59.47 86 ILE A N 1
ATOM 701 C CA . ILE A 1 86 ? 24.367 1.583 -13.592 1.00 59.47 86 ILE A CA 1
ATOM 702 C C . ILE A 1 86 ? 24.667 0.137 -13.178 1.00 59.47 86 ILE A C 1
ATOM 704 O O . ILE A 1 86 ? 24.093 -0.807 -13.723 1.00 59.47 86 ILE A O 1
ATOM 708 N N . SER A 1 87 ? 25.547 -0.059 -12.200 1.00 60.72 87 SER A N 1
ATOM 709 C CA . SER A 1 87 ? 25.755 -1.377 -11.585 1.00 60.72 87 SER A CA 1
ATOM 710 C C . SER A 1 87 ? 24.667 -1.718 -10.555 1.00 60.72 87 SER A C 1
ATOM 712 O O . SER A 1 87 ? 24.374 -2.899 -10.344 1.00 60.72 87 SER A O 1
ATOM 714 N N . GLN A 1 88 ? 24.034 -0.700 -9.953 1.00 65.69 88 GLN A N 1
ATOM 715 C CA . GLN A 1 88 ? 23.026 -0.829 -8.895 1.00 65.69 88 GLN A CA 1
ATOM 716 C C . GLN A 1 88 ? 21.817 0.097 -9.126 1.00 65.69 88 GLN A C 1
ATOM 718 O O . GLN A 1 88 ? 22.017 1.222 -9.577 1.00 65.69 88 GLN A O 1
ATOM 723 N N . PRO A 1 89 ? 20.580 -0.337 -8.804 1.00 71.38 89 PRO A N 1
ATOM 724 C CA . PRO A 1 89 ? 19.388 0.510 -8.876 1.00 71.38 89 PRO A CA 1
ATOM 725 C C . PRO A 1 89 ? 19.553 1.812 -8.091 1.00 71.38 89 PRO A C 1
ATOM 727 O O . PRO A 1 89 ? 20.042 1.768 -6.970 1.00 71.38 89 PRO A O 1
ATOM 730 N N . ILE A 1 90 ? 19.094 2.939 -8.634 1.00 74.62 90 ILE A N 1
ATOM 731 C CA . ILE A 1 90 ? 18.994 4.201 -7.885 1.00 74.62 90 ILE A CA 1
ATOM 732 C C . ILE A 1 90 ? 17.549 4.374 -7.432 1.00 74.62 90 ILE A C 1
ATOM 734 O O . ILE A 1 90 ? 16.631 4.188 -8.232 1.00 74.62 90 ILE A O 1
ATOM 738 N N . VAL A 1 91 ? 17.337 4.712 -6.160 1.00 77.75 91 VAL A N 1
ATOM 739 C CA . VAL A 1 91 ? 15.997 4.817 -5.572 1.00 77.75 91 VAL A CA 1
ATOM 740 C C . VAL A 1 91 ? 15.745 6.228 -5.063 1.00 77.75 91 VAL A C 1
ATOM 742 O O . VAL A 1 91 ? 16.399 6.676 -4.129 1.00 77.75 91 VAL A O 1
ATOM 745 N N . PHE A 1 92 ? 14.731 6.889 -5.613 1.00 76.44 92 PHE A N 1
ATOM 746 C CA . PHE A 1 92 ? 14.236 8.168 -5.107 1.00 76.44 92 PHE A CA 1
ATOM 747 C C . PHE A 1 92 ? 12.932 7.968 -4.344 1.00 76.44 92 PHE A C 1
ATOM 749 O O . PHE A 1 92 ? 12.078 7.178 -4.749 1.00 76.44 92 PHE A O 1
ATOM 756 N N . GLN A 1 93 ? 12.763 8.693 -3.240 1.00 79.44 93 GLN A N 1
ATOM 757 C CA . GLN A 1 93 ? 11.567 8.639 -2.399 1.00 79.44 93 GLN A CA 1
ATOM 758 C C . GLN A 1 93 ? 11.044 10.046 -2.151 1.00 79.44 93 GLN A C 1
ATOM 760 O O . GLN A 1 93 ? 11.810 10.935 -1.794 1.00 79.44 93 GLN A O 1
ATOM 765 N N . ARG A 1 94 ? 9.734 10.241 -2.307 1.00 79.06 94 ARG A N 1
ATOM 766 C CA . ARG A 1 94 ? 9.094 11.546 -2.124 1.00 79.06 94 ARG A CA 1
ATOM 767 C C . ARG A 1 94 ? 7.681 11.428 -1.575 1.00 79.06 94 ARG A C 1
ATOM 769 O O . ARG A 1 94 ? 6.998 10.421 -1.775 1.00 79.06 94 ARG A O 1
ATOM 776 N N . ILE A 1 95 ? 7.252 12.484 -0.895 1.00 79.69 95 ILE A N 1
ATOM 777 C CA . ILE A 1 95 ? 5.909 12.628 -0.336 1.00 79.69 95 ILE A CA 1
ATOM 778 C C . ILE A 1 95 ? 5.256 13.814 -1.033 1.00 79.69 95 ILE A C 1
ATOM 780 O O . ILE A 1 95 ? 5.684 14.951 -0.860 1.00 79.69 95 ILE A O 1
ATOM 784 N N . ASN A 1 96 ? 4.214 13.542 -1.809 1.00 75.62 96 ASN A N 1
ATOM 785 C CA . ASN A 1 96 ? 3.464 14.562 -2.523 1.00 75.62 96 ASN A CA 1
ATOM 786 C C . ASN A 1 96 ? 2.156 14.847 -1.781 1.00 75.62 96 ASN A C 1
ATOM 788 O O . ASN A 1 96 ? 1.416 13.929 -1.418 1.00 75.62 96 ASN A O 1
ATOM 792 N N . LEU A 1 97 ? 1.863 16.129 -1.592 1.00 71.44 97 LEU A N 1
ATOM 793 C CA . LEU A 1 97 ? 0.587 16.619 -1.085 1.00 71.44 97 LEU A CA 1
ATOM 794 C C . LEU A 1 97 ? -0.224 17.105 -2.284 1.00 71.44 97 LEU A C 1
ATOM 796 O O . LEU A 1 97 ? 0.107 18.137 -2.860 1.00 71.44 97 LEU A O 1
ATOM 800 N N . ASP A 1 98 ? -1.258 16.360 -2.670 1.00 63.41 98 ASP A N 1
ATOM 801 C CA . ASP A 1 98 ? -2.150 16.748 -3.762 1.00 63.41 98 ASP A CA 1
ATOM 802 C C . ASP A 1 98 ? -3.554 17.058 -3.202 1.00 63.41 98 ASP A C 1
ATOM 804 O O . ASP A 1 98 ? -4.282 16.145 -2.782 1.00 63.41 98 ASP A O 1
ATOM 808 N N . PRO A 1 99 ? -3.946 18.344 -3.158 1.00 52.22 99 PRO A N 1
ATOM 809 C CA . PRO A 1 99 ? -5.252 18.764 -2.664 1.00 52.22 99 PRO A CA 1
ATOM 810 C C . PRO A 1 99 ? -6.405 18.519 -3.657 1.00 52.22 99 PRO A C 1
ATOM 812 O O . PRO A 1 99 ? -7.550 18.789 -3.307 1.00 52.22 99 PRO A O 1
ATOM 815 N N . LYS A 1 100 ? -6.152 18.054 -4.893 1.00 48.88 100 LYS A N 1
ATOM 816 C CA . LYS A 1 100 ? -7.164 17.991 -5.969 1.00 48.88 100 LYS A CA 1
ATOM 817 C C . LYS A 1 100 ? -7.350 16.618 -6.624 1.00 48.88 100 LYS A C 1
ATOM 819 O O . LYS A 1 100 ? -8.253 16.481 -7.455 1.00 48.88 100 LYS A O 1
ATOM 824 N N . ARG A 1 101 ? -6.566 15.593 -6.273 1.00 49.03 101 ARG A 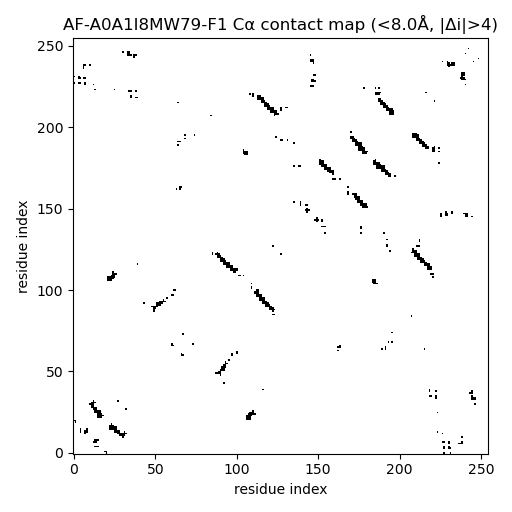N 1
ATOM 825 C CA . ARG A 1 101 ? -6.692 14.267 -6.901 1.00 49.03 101 ARG A CA 1
ATOM 826 C C . ARG A 1 101 ? -8.048 13.616 -6.605 1.00 49.03 101 ARG A C 1
ATOM 828 O O . ARG A 1 101 ? -8.321 13.175 -5.491 1.00 49.03 101 ARG A O 1
ATOM 835 N N . LYS A 1 102 ? -8.895 13.503 -7.631 1.00 45.97 102 LYS A N 1
ATOM 836 C CA . LYS A 1 102 ? -10.052 12.598 -7.632 1.00 45.97 102 LYS A CA 1
ATOM 837 C C . LYS A 1 102 ? -9.549 11.209 -8.014 1.00 45.97 102 LYS A C 1
ATOM 839 O O . LYS A 1 102 ? -8.900 11.067 -9.047 1.00 45.97 102 LYS A O 1
ATOM 844 N N . GLN A 1 103 ? -9.812 10.206 -7.185 1.00 49.25 103 GLN A N 1
ATOM 845 C CA . GLN A 1 103 ? -9.495 8.818 -7.507 1.00 49.25 103 GLN A CA 1
ATOM 846 C C . GLN A 1 103 ? -10.780 7.998 -7.575 1.00 49.25 103 GLN A C 1
ATOM 848 O O . GLN A 1 103 ? -11.656 8.140 -6.719 1.00 49.25 103 GLN A O 1
ATOM 853 N N . ASP A 1 104 ? -10.862 7.138 -8.585 1.00 40.94 104 ASP A N 1
ATOM 854 C CA . ASP A 1 104 ? -11.940 6.169 -8.739 1.00 40.94 104 ASP A CA 1
ATOM 855 C C . ASP A 1 104 ? -11.668 4.977 -7.814 1.00 40.94 104 ASP A C 1
ATOM 857 O O . ASP A 1 104 ? -10.999 4.007 -8.165 1.00 40.94 104 ASP A O 1
ATOM 861 N N . SER A 1 105 ? -12.143 5.096 -6.577 1.00 41.09 105 SER A N 1
ATOM 862 C CA . SER A 1 105 ? -12.374 3.964 -5.682 1.00 41.09 105 SER A CA 1
ATOM 863 C C . SER A 1 105 ? -13.848 3.585 -5.797 1.00 41.09 105 SER A C 1
ATOM 865 O O . SER A 1 105 ? -14.706 4.467 -5.711 1.00 41.09 105 SER A O 1
ATOM 867 N N . LEU A 1 106 ? -14.153 2.298 -5.988 1.00 36.56 106 LEU A N 1
ATOM 868 C CA . LEU A 1 106 ? -15.535 1.800 -6.042 1.00 36.56 106 LEU A CA 1
ATOM 869 C C . LEU A 1 106 ? -16.287 2.084 -4.722 1.00 36.56 106 LEU A C 1
ATOM 871 O O . LEU A 1 106 ? -17.465 2.435 -4.767 1.00 36.56 106 LEU A O 1
ATOM 875 N N . LEU A 1 107 ? -15.574 2.159 -3.584 1.00 40.28 107 LEU A N 1
ATOM 876 C CA . LEU A 1 107 ? -16.140 2.591 -2.296 1.00 40.28 107 LEU A CA 1
ATOM 877 C C . LEU A 1 107 ? -16.460 4.094 -2.218 1.00 40.28 107 LEU A C 1
ATOM 879 O O . LEU A 1 107 ? -16.845 4.576 -1.157 1.00 40.28 107 LEU A O 1
ATOM 883 N N . GLN A 1 108 ? -16.265 4.861 -3.295 1.00 48.75 108 GLN A N 1
ATOM 884 C CA . GLN A 1 108 ? -16.343 6.326 -3.328 1.00 48.75 108 GLN A CA 1
ATOM 885 C C . GLN A 1 108 ? -15.570 7.028 -2.197 1.00 48.75 108 GLN A C 1
ATOM 887 O O . GLN A 1 108 ? -15.841 8.193 -1.930 1.00 48.75 108 GLN A O 1
ATOM 892 N N . ILE A 1 109 ? -14.589 6.375 -1.558 1.00 49.25 109 ILE A N 1
ATOM 893 C CA . ILE A 1 109 ? -13.785 6.980 -0.489 1.00 49.25 109 ILE A CA 1
ATOM 894 C C . ILE A 1 109 ? -12.906 8.061 -1.106 1.00 49.25 109 ILE A C 1
ATOM 896 O O . ILE A 1 109 ? -11.839 7.791 -1.655 1.00 49.25 109 ILE A O 1
ATOM 900 N N . LYS A 1 110 ? -13.355 9.307 -1.003 1.00 49.62 110 LYS A N 1
ATOM 901 C CA . LYS A 1 110 ? -12.606 10.498 -1.378 1.00 49.62 110 LYS A CA 1
ATOM 902 C C . LYS A 1 110 ? -11.949 11.053 -0.119 1.00 49.62 110 LYS A C 1
ATOM 904 O O . LYS A 1 110 ? -12.596 11.285 0.901 1.00 49.62 110 LYS A O 1
ATOM 909 N N . SER A 1 111 ? -10.638 11.260 -0.162 1.00 47.62 111 SER A N 1
ATOM 910 C CA . SER A 1 111 ? -9.945 12.047 0.859 1.00 47.62 111 SER A CA 1
ATOM 911 C C . SER A 1 111 ? -9.817 13.482 0.363 1.00 47.62 111 SER A C 1
ATOM 913 O O . SER A 1 111 ? -9.474 13.694 -0.795 1.00 47.62 111 SER A O 1
ATOM 915 N N . SER A 1 112 ? -10.102 14.470 1.215 1.00 50.09 112 SER A N 1
ATOM 916 C CA . SER A 1 112 ? -10.052 15.889 0.831 1.00 50.09 112 SER A CA 1
ATOM 917 C C . SER A 1 112 ? -8.637 16.365 0.480 1.00 50.09 112 SER A C 1
ATOM 919 O O . SER A 1 112 ? -8.503 17.278 -0.320 1.00 50.09 112 SER A O 1
ATOM 921 N N . ASN A 1 113 ? -7.604 15.722 1.043 1.00 60.03 113 ASN A N 1
ATOM 922 C CA . ASN A 1 113 ? -6.192 15.983 0.759 1.00 60.03 113 ASN A CA 1
ATOM 923 C C . ASN A 1 113 ? -5.487 14.643 0.536 1.00 60.03 113 ASN A C 1
ATOM 925 O O . ASN A 1 113 ? -5.235 13.921 1.506 1.00 60.03 113 ASN A O 1
ATOM 929 N N . THR A 1 114 ? -5.159 14.294 -0.706 1.00 66.50 114 THR A N 1
ATOM 930 C CA . THR A 1 114 ? -4.441 13.045 -0.992 1.00 66.50 114 THR A CA 1
ATOM 931 C C . THR A 1 114 ? -2.957 13.204 -0.674 1.00 66.50 114 THR A C 1
ATOM 933 O O . THR A 1 114 ? -2.292 14.123 -1.148 1.00 66.50 114 THR A O 1
ATOM 936 N N . VAL A 1 115 ? -2.432 12.324 0.181 1.00 81.31 115 VAL A N 1
ATOM 937 C CA . VAL A 1 115 ? -0.994 12.248 0.469 1.00 81.31 115 VAL A CA 1
ATOM 938 C C . VAL A 1 115 ? -0.459 11.052 -0.301 1.00 81.31 115 VAL A C 1
ATOM 940 O O . VAL A 1 115 ? -0.765 9.914 0.049 1.00 81.31 115 VAL A O 1
ATOM 943 N N . SER A 1 116 ? 0.304 11.304 -1.359 1.00 84.06 116 SER A N 1
ATOM 944 C CA . SER A 1 116 ? 0.891 10.251 -2.188 1.00 84.06 116 SER A CA 1
ATOM 945 C C . SER A 1 116 ? 2.340 10.003 -1.777 1.00 84.06 116 SER A C 1
ATOM 947 O O . SER A 1 116 ? 3.164 10.913 -1.839 1.00 84.06 116 SER A O 1
ATOM 949 N N . LEU A 1 117 ? 2.670 8.772 -1.394 1.00 87.62 117 LEU A N 1
ATOM 950 C CA . LEU A 1 117 ? 4.051 8.330 -1.203 1.00 87.62 117 LEU A CA 1
ATOM 951 C C . LEU A 1 117 ? 4.534 7.733 -2.521 1.00 87.62 117 LEU A C 1
ATOM 953 O O . LEU A 1 117 ? 3.923 6.793 -3.030 1.00 87.62 117 LEU A O 1
ATOM 957 N N . VAL A 1 118 ? 5.591 8.297 -3.099 1.00 85.69 118 VAL A N 1
ATOM 958 C CA . VAL A 1 118 ? 6.100 7.888 -4.411 1.00 85.69 118 VAL A CA 1
ATOM 959 C C . VAL A 1 118 ? 7.534 7.422 -4.280 1.00 85.69 118 VAL A C 1
ATOM 961 O O . VAL A 1 118 ? 8.369 8.108 -3.690 1.00 85.69 118 VAL A O 1
ATOM 964 N N . ARG A 1 119 ? 7.823 6.269 -4.875 1.00 87.00 119 ARG A N 1
ATOM 965 C CA . ARG A 1 119 ? 9.167 5.727 -4.969 1.00 87.00 119 ARG A CA 1
ATOM 966 C C . ARG A 1 119 ? 9.510 5.360 -6.397 1.00 87.00 119 ARG A C 1
ATOM 968 O O . ARG A 1 119 ? 8.806 4.563 -7.008 1.00 87.00 119 ARG A O 1
ATOM 975 N N . ASP A 1 120 ? 10.625 5.892 -6.870 1.00 84.00 120 ASP A N 1
ATOM 976 C CA . ASP A 1 120 ? 11.117 5.688 -8.224 1.00 84.00 120 ASP A CA 1
ATOM 977 C C . ASP A 1 120 ? 12.407 4.882 -8.191 1.00 84.00 120 ASP A C 1
ATOM 979 O O . ASP A 1 120 ? 13.363 5.259 -7.522 1.00 84.00 120 ASP A O 1
ATOM 983 N N . TYR A 1 121 ? 12.414 3.767 -8.909 1.00 84.69 121 TYR A N 1
ATOM 984 C CA . TYR A 1 121 ? 13.543 2.867 -9.071 1.00 84.69 121 TYR A CA 1
ATOM 985 C C . TYR A 1 121 ? 14.079 3.016 -10.488 1.00 84.69 121 TYR A C 1
ATOM 987 O O . TYR A 1 121 ? 13.416 2.627 -11.451 1.00 84.69 121 TYR A O 1
ATOM 995 N N . PHE A 1 122 ? 15.285 3.551 -10.613 1.00 79.75 122 PHE A N 1
ATOM 996 C CA . PHE A 1 122 ? 15.985 3.692 -11.883 1.00 79.75 122 PHE A CA 1
ATOM 997 C C . PHE A 1 122 ? 16.947 2.545 -12.057 1.00 79.75 122 PHE A C 1
ATOM 999 O O . PHE A 1 122 ? 17.831 2.313 -11.230 1.00 79.75 122 PHE A O 1
ATOM 1006 N N . ILE A 1 123 ? 16.743 1.811 -13.137 1.00 81.88 123 ILE A N 1
ATOM 1007 C CA . ILE A 1 123 ? 17.396 0.535 -13.364 1.00 81.88 123 ILE A CA 1
ATOM 1008 C C . ILE A 1 123 ? 17.756 0.384 -14.825 1.00 81.88 123 ILE A C 1
ATOM 1010 O O . ILE A 1 123 ? 17.107 0.926 -15.718 1.00 81.88 123 ILE A O 1
ATOM 1014 N N . HIS A 1 124 ? 18.801 -0.394 -15.071 1.00 81.00 124 HIS A N 1
ATOM 1015 C CA . HIS A 1 124 ? 19.133 -0.798 -16.423 1.00 81.00 124 HIS A CA 1
ATOM 1016 C C . HIS A 1 124 ? 18.002 -1.662 -17.004 1.00 81.00 124 HIS A C 1
ATOM 1018 O O . HIS A 1 124 ? 17.502 -2.571 -16.335 1.00 81.00 124 HIS A O 1
ATOM 1024 N N . SER A 1 125 ? 17.617 -1.407 -18.254 1.00 81.06 125 SER A N 1
ATOM 1025 C CA . SER A 1 125 ? 16.428 -2.002 -18.889 1.00 81.06 125 SER A CA 1
ATOM 1026 C C . SER A 1 125 ? 16.509 -3.523 -18.972 1.00 81.06 125 SER A C 1
ATOM 1028 O O . SER A 1 125 ? 15.506 -4.202 -18.777 1.00 81.06 125 SER A O 1
ATOM 1030 N N . SER A 1 126 ? 17.718 -4.081 -19.110 1.00 81.94 126 SER A N 1
ATOM 1031 C CA . SER A 1 126 ? 17.923 -5.538 -19.091 1.00 81.94 126 SER A CA 1
ATOM 1032 C C . SER A 1 126 ? 17.491 -6.220 -17.787 1.00 81.94 126 SER A C 1
ATOM 1034 O O . SER A 1 126 ? 17.175 -7.402 -17.808 1.00 81.94 126 SER A O 1
ATOM 1036 N N . ARG A 1 127 ? 17.461 -5.497 -16.659 1.00 83.81 127 ARG A N 1
ATOM 1037 C CA . ARG A 1 127 ? 17.020 -6.003 -15.344 1.00 83.81 127 ARG A CA 1
ATOM 1038 C C . ARG A 1 127 ? 15.665 -5.440 -14.925 1.00 83.81 127 ARG A C 1
ATOM 1040 O O . ARG A 1 127 ? 15.204 -5.710 -13.813 1.00 83.81 127 ARG A O 1
ATOM 1047 N N . ALA A 1 128 ? 15.037 -4.623 -15.768 1.00 84.62 128 ALA A N 1
ATOM 1048 C CA . ALA A 1 128 ? 13.888 -3.836 -15.357 1.00 84.62 128 ALA A CA 1
ATOM 1049 C C . ALA A 1 128 ? 12.651 -4.683 -15.111 1.00 84.62 128 ALA A C 1
ATOM 1051 O O . ALA A 1 128 ? 11.995 -4.535 -14.083 1.00 84.62 128 ALA A O 1
ATOM 1052 N N . ARG A 1 129 ? 12.409 -5.638 -16.008 1.00 89.38 129 ARG A N 1
ATOM 1053 C CA . ARG A 1 129 ? 11.312 -6.595 -15.903 1.00 89.38 129 ARG A CA 1
ATOM 1054 C C . ARG A 1 129 ? 11.391 -7.429 -14.621 1.00 89.38 129 ARG A C 1
ATOM 1056 O O . ARG A 1 129 ? 10.414 -7.511 -13.882 1.00 89.38 129 ARG A O 1
ATOM 1063 N N . ASP A 1 130 ? 12.551 -8.010 -14.329 1.00 90.62 130 ASP A N 1
ATOM 1064 C CA . ASP A 1 130 ? 12.731 -8.840 -13.130 1.00 90.62 130 ASP A CA 1
ATOM 1065 C C . ASP A 1 130 ? 12.567 -8.010 -11.857 1.00 90.62 130 ASP A C 1
ATOM 1067 O O . ASP A 1 130 ? 11.880 -8.407 -10.915 1.00 90.62 130 ASP A O 1
ATOM 1071 N N . THR A 1 131 ? 13.142 -6.807 -11.857 1.00 89.00 131 THR A N 1
ATOM 1072 C CA . THR A 1 131 ? 13.024 -5.859 -10.747 1.00 89.00 131 THR A CA 1
ATOM 1073 C C . THR A 1 131 ? 11.574 -5.429 -10.536 1.00 89.00 131 THR A C 1
ATOM 1075 O O . THR A 1 131 ? 11.114 -5.380 -9.399 1.00 89.00 131 THR A O 1
ATOM 1078 N N . TYR A 1 132 ? 10.827 -5.177 -11.612 1.00 92.06 132 TYR A N 1
ATOM 1079 C CA . TYR A 1 132 ? 9.406 -4.849 -11.566 1.00 92.06 132 TYR A CA 1
ATOM 1080 C C . TYR A 1 132 ? 8.596 -5.954 -10.878 1.00 92.06 132 TYR A C 1
ATOM 1082 O O . TYR A 1 132 ? 7.855 -5.669 -9.936 1.00 92.06 132 TYR A O 1
ATOM 1090 N N . TYR A 1 133 ? 8.781 -7.217 -11.269 1.00 93.75 133 TYR A N 1
ATOM 1091 C CA . TYR A 1 133 ? 8.094 -8.341 -10.624 1.00 93.75 133 TYR A CA 1
ATOM 1092 C C . TYR A 1 133 ? 8.540 -8.564 -9.174 1.00 93.75 133 TYR A C 1
ATOM 1094 O O . TYR A 1 133 ? 7.712 -8.887 -8.318 1.00 93.75 133 TYR A O 1
ATOM 1102 N N . ASN A 1 134 ? 9.822 -8.361 -8.866 1.00 93.69 134 ASN A N 1
ATOM 1103 C CA . ASN A 1 134 ? 10.323 -8.454 -7.496 1.00 93.69 134 ASN A CA 1
ATOM 1104 C C . ASN A 1 134 ? 9.713 -7.371 -6.605 1.00 93.69 134 ASN A C 1
ATOM 1106 O O . ASN A 1 134 ? 9.197 -7.695 -5.537 1.00 93.69 134 ASN A O 1
ATOM 1110 N N . ILE A 1 135 ? 9.661 -6.120 -7.074 1.00 92.62 135 ILE A N 1
ATOM 1111 C CA . ILE A 1 135 ? 9.007 -5.022 -6.357 1.00 92.62 135 ILE A CA 1
ATOM 1112 C C . ILE A 1 135 ? 7.539 -5.370 -6.106 1.00 92.62 135 ILE A C 1
ATOM 1114 O O . ILE A 1 135 ? 7.095 -5.264 -4.969 1.00 92.62 135 ILE A O 1
ATOM 1118 N N . GLN A 1 136 ? 6.791 -5.864 -7.098 1.00 94.44 136 GLN A N 1
ATOM 1119 C CA . GLN A 1 136 ? 5.396 -6.279 -6.882 1.00 94.44 136 GLN A CA 1
ATOM 1120 C C . GLN A 1 136 ? 5.245 -7.296 -5.746 1.00 94.44 136 GLN A C 1
ATOM 1122 O O . GLN A 1 136 ? 4.390 -7.129 -4.871 1.00 94.44 136 GLN A O 1
ATOM 1127 N N . ARG A 1 137 ? 6.085 -8.338 -5.732 1.00 94.75 137 ARG A N 1
ATOM 1128 C CA . ARG A 1 137 ? 6.069 -9.371 -4.685 1.00 94.75 137 ARG A CA 1
ATOM 1129 C C . ARG A 1 137 ? 6.430 -8.792 -3.322 1.00 94.75 137 ARG A C 1
ATOM 1131 O O . ARG A 1 137 ? 5.704 -9.017 -2.357 1.00 94.75 137 ARG A O 1
ATOM 1138 N N . GLU A 1 138 ? 7.511 -8.022 -3.245 1.00 94.38 138 GLU A N 1
ATOM 1139 C CA . GLU A 1 138 ? 7.965 -7.381 -2.010 1.00 94.38 138 GLU A CA 1
ATOM 1140 C C . GLU A 1 138 ? 6.915 -6.431 -1.441 1.00 94.38 138 GLU A C 1
ATOM 1142 O O . GLU A 1 138 ? 6.633 -6.482 -0.245 1.00 94.38 138 GLU A O 1
ATOM 1147 N N . ARG A 1 139 ? 6.310 -5.591 -2.288 1.00 94.75 139 ARG A N 1
ATOM 1148 C CA . ARG A 1 139 ? 5.254 -4.658 -1.886 1.00 94.75 139 ARG A CA 1
ATOM 1149 C C . ARG A 1 139 ? 4.022 -5.405 -1.396 1.00 94.75 139 ARG A C 1
ATOM 1151 O O . ARG A 1 139 ? 3.505 -5.083 -0.331 1.00 94.75 139 ARG A O 1
ATOM 1158 N N . LYS A 1 140 ? 3.588 -6.453 -2.107 1.00 95.75 140 LYS A N 1
ATOM 1159 C CA . LYS A 1 140 ? 2.471 -7.297 -1.660 1.00 95.75 140 LYS A CA 1
ATOM 1160 C C . LYS A 1 140 ? 2.758 -7.892 -0.279 1.00 95.75 140 LYS A C 1
ATOM 1162 O O . LYS A 1 140 ? 1.921 -7.789 0.612 1.00 95.75 140 LYS A O 1
ATOM 1167 N N . ILE A 1 141 ? 3.942 -8.477 -0.085 1.00 95.81 141 ILE A N 1
ATOM 1168 C CA . ILE A 1 141 ? 4.371 -9.031 1.209 1.00 95.81 141 ILE A CA 1
ATOM 1169 C C . ILE A 1 141 ? 4.412 -7.951 2.285 1.00 95.81 141 ILE A C 1
ATOM 1171 O O . ILE A 1 141 ? 3.982 -8.194 3.410 1.00 95.81 141 ILE A O 1
ATOM 1175 N N . TRP A 1 142 ? 4.905 -6.762 1.953 1.00 95.50 142 TRP A N 1
ATOM 1176 C CA . TRP A 1 142 ? 4.957 -5.648 2.885 1.00 95.50 142 TRP A CA 1
ATOM 1177 C C . TRP A 1 142 ? 3.561 -5.276 3.388 1.00 95.50 142 TRP A C 1
ATOM 1179 O O . TRP A 1 142 ? 3.362 -5.218 4.597 1.00 95.50 142 TRP A O 1
ATOM 1189 N N . TRP A 1 143 ? 2.575 -5.154 2.498 1.00 96.75 143 TRP A N 1
ATOM 1190 C CA . TRP A 1 143 ? 1.189 -4.914 2.899 1.00 96.75 143 TRP A CA 1
ATOM 1191 C C . TRP A 1 143 ? 0.594 -6.056 3.728 1.00 96.75 143 TRP A C 1
ATOM 1193 O O . TRP A 1 143 ? -0.022 -5.802 4.762 1.00 96.75 143 TRP A O 1
ATOM 1203 N N . MET A 1 144 ? 0.840 -7.307 3.330 1.00 96.25 144 MET A N 1
ATOM 1204 C CA . MET A 1 144 ? 0.393 -8.490 4.075 1.00 96.25 144 MET A CA 1
ATOM 1205 C C . MET A 1 144 ? 0.914 -8.505 5.522 1.00 96.25 144 MET A C 1
ATOM 1207 O O . MET A 1 144 ? 0.198 -8.939 6.416 1.00 96.25 144 MET A O 1
ATOM 1211 N N . ARG A 1 145 ? 2.126 -7.994 5.788 1.00 94.88 145 ARG A N 1
ATOM 1212 C CA . ARG A 1 145 ? 2.701 -7.944 7.150 1.00 94.88 145 ARG A CA 1
ATOM 1213 C C . ARG A 1 145 ? 1.939 -7.027 8.108 1.00 94.88 145 ARG A C 1
ATOM 1215 O O . ARG A 1 145 ? 2.005 -7.247 9.315 1.00 94.88 145 ARG A O 1
ATOM 1222 N N . TYR A 1 146 ? 1.264 -5.998 7.599 1.00 94.19 146 TYR A N 1
ATOM 1223 C CA . TYR A 1 146 ? 0.497 -5.044 8.411 1.00 94.19 146 TYR A CA 1
ATOM 1224 C C . TYR A 1 146 ? -0.991 -5.376 8.498 1.00 94.19 146 TYR A C 1
ATOM 1226 O O . TYR A 1 146 ? -1.707 -4.753 9.279 1.00 94.19 146 TYR A O 1
ATOM 1234 N N . SER A 1 147 ? -1.438 -6.351 7.715 1.00 94.06 147 SER A N 1
ATOM 1235 C CA . SER A 1 147 ? -2.825 -6.777 7.641 1.00 94.06 147 SER A CA 1
ATOM 1236 C C . SER A 1 147 ? -3.190 -7.771 8.745 1.00 94.06 147 SER A C 1
ATOM 1238 O O . SER A 1 147 ? -2.366 -8.574 9.186 1.00 94.06 147 SER A O 1
ATOM 1240 N N . ALA A 1 148 ? -4.450 -7.725 9.173 1.00 92.62 148 ALA A N 1
ATOM 1241 C CA . ALA A 1 148 ? -5.069 -8.740 10.011 1.00 92.62 148 ALA A CA 1
ATOM 1242 C C . ALA A 1 148 ? -5.467 -10.001 9.216 1.00 92.62 148 ALA A C 1
ATOM 1244 O O . ALA A 1 148 ? -5.471 -11.085 9.800 1.00 92.62 148 ALA A O 1
ATOM 1245 N N . ASP A 1 149 ? -5.736 -9.872 7.911 1.00 93.12 149 ASP A N 1
ATOM 1246 C CA . ASP A 1 149 ? -5.957 -10.979 6.973 1.00 93.12 149 ASP A CA 1
ATOM 1247 C C . ASP A 1 149 ? -5.135 -10.815 5.671 1.00 93.12 149 ASP A C 1
ATOM 1249 O O . ASP A 1 149 ? -5.590 -10.237 4.672 1.00 93.12 149 ASP A O 1
ATOM 1253 N N . PRO A 1 150 ? -3.913 -11.383 5.654 1.00 94.00 150 PRO A N 1
ATOM 1254 C CA . PRO A 1 150 ? -3.019 -11.363 4.500 1.00 94.00 150 PRO A CA 1
ATOM 1255 C C . PRO A 1 150 ? -3.611 -11.931 3.204 1.00 94.00 150 PRO A C 1
ATOM 1257 O O . PRO A 1 150 ? -3.171 -11.548 2.117 1.00 94.00 150 PRO A O 1
ATOM 1260 N N . SER A 1 151 ? -4.587 -12.844 3.287 1.00 93.94 151 SER A N 1
ATOM 1261 C CA . SER A 1 151 ? -5.121 -13.556 2.116 1.00 93.94 151 SER A CA 1
ATOM 1262 C C . SER A 1 151 ? -5.874 -12.636 1.147 1.00 93.94 151 SER A C 1
ATOM 1264 O O . SER A 1 151 ? -5.985 -12.927 -0.043 1.00 93.94 151 SER A O 1
ATOM 1266 N N . ARG A 1 152 ? -6.311 -11.469 1.634 1.00 93.06 152 ARG A N 1
ATOM 1267 C CA . ARG A 1 152 ? -7.128 -10.489 0.904 1.00 93.06 152 ARG A CA 1
ATOM 1268 C C . ARG A 1 152 ? -6.345 -9.655 -0.101 1.00 93.06 152 ARG A C 1
ATOM 1270 O O . ARG A 1 152 ? -6.943 -8.880 -0.847 1.00 93.06 152 ARG A O 1
ATOM 1277 N N . TYR A 1 153 ? -5.017 -9.754 -0.096 1.00 96.06 153 TYR A N 1
ATOM 1278 C CA . TYR A 1 153 ? -4.159 -8.944 -0.951 1.00 96.06 153 TYR A CA 1
ATOM 1279 C C . TYR A 1 153 ? -3.927 -9.625 -2.294 1.00 96.06 153 TYR A C 1
ATOM 1281 O O . TYR A 1 153 ? -3.368 -10.723 -2.381 1.00 96.06 153 TYR A O 1
ATOM 1289 N N . VAL A 1 154 ? -4.288 -8.929 -3.368 1.00 95.62 154 VAL A N 1
ATOM 1290 C CA . VAL A 1 154 ? -4.142 -9.414 -4.744 1.00 95.62 154 VAL A CA 1
ATOM 1291 C C . VAL A 1 154 ? -3.437 -8.386 -5.618 1.00 95.62 154 VAL A C 1
ATOM 1293 O O . VAL A 1 154 ? -3.490 -7.185 -5.355 1.00 95.62 154 VAL A O 1
ATOM 1296 N N . VAL A 1 155 ? -2.767 -8.868 -6.663 1.00 95.62 155 VAL A N 1
ATOM 1297 C CA . VAL A 1 155 ? -2.208 -8.017 -7.718 1.00 95.62 155 VAL A CA 1
ATOM 1298 C C . VAL A 1 155 ? -3.224 -7.989 -8.852 1.00 95.62 155 VAL A C 1
ATOM 1300 O O . VAL A 1 155 ? -3.526 -9.027 -9.432 1.00 95.62 155 VAL A O 1
ATOM 1303 N N . GLY A 1 156 ? -3.790 -6.818 -9.127 1.00 90.75 156 GLY A N 1
ATOM 1304 C CA . GLY A 1 156 ? -4.700 -6.583 -10.241 1.00 90.75 156 GLY A CA 1
ATOM 1305 C C . GLY A 1 156 ? -3.982 -5.907 -11.402 1.00 90.75 156 GLY A C 1
ATOM 1306 O O . GLY A 1 156 ? -3.158 -5.013 -11.193 1.00 90.75 156 GLY A O 1
ATOM 1307 N N . THR A 1 157 ? -4.323 -6.295 -12.626 1.00 86.62 157 THR A N 1
ATOM 1308 C CA . THR A 1 157 ? -3.845 -5.625 -13.838 1.00 86.62 157 THR A CA 1
ATOM 1309 C C . THR A 1 157 ? -4.438 -4.220 -13.931 1.00 86.62 157 THR A C 1
ATOM 1311 O O . THR A 1 157 ? -5.619 -4.010 -13.640 1.00 86.62 157 THR A O 1
ATOM 1314 N N . LEU A 1 158 ? -3.611 -3.248 -14.313 1.00 81.62 158 LEU A N 1
ATOM 1315 C CA . LEU A 1 158 ? -4.049 -1.894 -14.626 1.00 81.62 158 LEU A CA 1
ATOM 1316 C C . LEU A 1 158 ? -3.733 -1.634 -16.091 1.00 81.62 158 LEU A C 1
ATOM 1318 O O . LEU A 1 158 ? -2.577 -1.715 -16.489 1.00 81.62 158 LEU A O 1
ATOM 1322 N N . ASP A 1 159 ? -4.763 -1.340 -16.874 1.00 78.88 159 ASP A N 1
ATOM 1323 C CA . ASP A 1 159 ? -4.619 -1.049 -18.295 1.00 78.88 159 ASP A CA 1
ATOM 1324 C C . ASP A 1 159 ? -4.065 0.377 -18.489 1.00 78.88 159 ASP A C 1
ATOM 1326 O O . ASP A 1 159 ? -4.771 1.338 -18.159 1.00 78.88 159 ASP A O 1
ATOM 1330 N N . PRO A 1 160 ? -2.818 0.545 -18.973 1.00 72.25 160 PRO A N 1
ATOM 1331 C CA . PRO A 1 160 ? -2.202 1.860 -19.135 1.00 72.25 160 PRO A CA 1
ATOM 1332 C C . PRO A 1 160 ? -2.869 2.722 -20.216 1.00 72.25 160 PRO A C 1
ATOM 1334 O O . PRO A 1 160 ? -2.759 3.945 -20.147 1.00 72.25 160 PRO A O 1
ATOM 1337 N N . SER A 1 161 ? -3.590 2.117 -21.169 1.00 69.12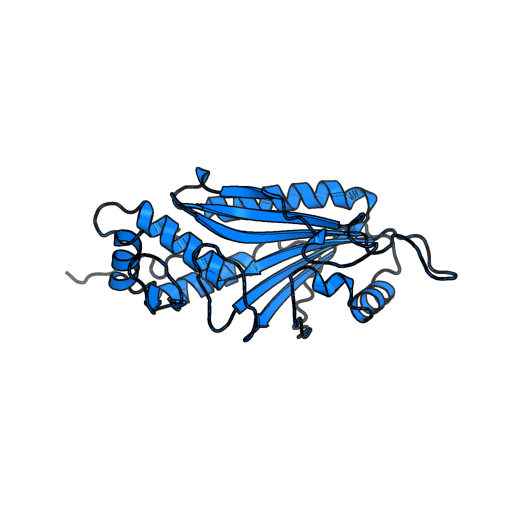 161 SER A N 1
ATOM 1338 C CA . SER A 1 161 ? -4.267 2.834 -22.267 1.00 69.12 161 SER A CA 1
ATOM 1339 C C . SER A 1 161 ? -5.371 3.780 -21.781 1.00 69.12 161 SER A C 1
ATOM 1341 O O . SER A 1 161 ? -5.672 4.791 -22.401 1.00 69.12 161 SER A O 1
ATOM 1343 N N . LYS A 1 162 ? -5.940 3.520 -20.598 1.00 66.94 162 LYS A N 1
ATOM 1344 C CA . LYS A 1 162 ? -6.976 4.374 -19.982 1.00 66.94 162 LYS A CA 1
ATOM 1345 C C . LYS A 1 162 ? -6.442 5.698 -19.435 1.00 66.94 162 LYS A C 1
ATOM 1347 O O . LYS A 1 162 ? -7.188 6.490 -18.866 1.00 66.94 162 LYS A O 1
ATOM 1352 N N . TYR A 1 163 ? -5.133 5.881 -19.499 1.00 64.62 163 TYR A N 1
ATOM 1353 C CA . TYR A 1 163 ? -4.397 6.761 -18.609 1.00 64.62 163 TYR A CA 1
ATOM 1354 C C . TYR A 1 163 ? -3.253 7.503 -19.293 1.00 64.62 163 TYR A C 1
ATOM 1356 O O . TYR A 1 163 ? -2.807 8.530 -18.774 1.00 64.62 163 TYR A O 1
ATOM 1364 N N . ILE A 1 164 ? -2.765 6.959 -20.403 1.00 64.88 164 ILE A N 1
ATOM 1365 C CA . ILE A 1 164 ? -1.759 7.534 -21.282 1.00 64.88 164 ILE A CA 1
ATOM 1366 C C . ILE A 1 164 ? -2.347 7.460 -22.683 1.00 64.88 164 ILE A C 1
ATOM 1368 O O . ILE A 1 164 ? -2.829 6.405 -23.069 1.00 64.88 164 ILE A O 1
ATOM 1372 N N . GLU A 1 165 ? -2.270 8.555 -23.431 1.00 55.75 165 GLU A N 1
ATOM 1373 C CA . GLU A 1 165 ? -2.592 8.564 -24.855 1.00 55.75 165 GLU A CA 1
ATOM 1374 C C . GLU A 1 165 ? -1.297 8.422 -25.674 1.00 55.75 165 GLU A C 1
ATOM 1376 O O . GLU A 1 165 ? -0.328 9.162 -25.459 1.00 55.75 165 GLU A O 1
ATOM 1381 N N . GLY A 1 166 ? -1.267 7.486 -26.629 1.00 58.53 166 GLY A N 1
ATOM 1382 C CA . GLY A 1 166 ? -0.267 7.441 -27.704 1.00 58.53 166 GLY A CA 1
ATOM 1383 C C . GLY A 1 166 ? 0.745 6.289 -27.623 1.00 58.53 166 GLY A C 1
ATOM 1384 O O . GLY A 1 166 ? 0.524 5.256 -27.005 1.00 58.53 166 GLY A O 1
ATOM 1385 N N . CYS A 1 167 ? 1.907 6.444 -28.272 1.00 51.69 167 CYS A N 1
ATOM 1386 C CA . CYS A 1 167 ? 2.878 5.352 -28.493 1.00 51.69 167 CYS A CA 1
ATOM 1387 C C . CYS A 1 167 ? 3.550 4.783 -27.222 1.00 51.69 167 CYS A C 1
ATOM 1389 O O . CYS A 1 167 ? 4.303 3.815 -27.319 1.00 51.69 167 CYS A O 1
ATOM 1391 N N . LEU A 1 168 ? 3.319 5.377 -26.047 1.00 59.66 168 LEU A N 1
ATOM 1392 C CA . LEU A 1 168 ? 3.902 4.959 -24.763 1.00 59.66 168 LEU A CA 1
ATOM 1393 C C . LEU A 1 168 ? 3.198 3.741 -24.147 1.00 59.66 168 LEU A C 1
ATOM 1395 O O . LEU A 1 168 ? 3.784 3.071 -23.297 1.00 59.66 168 LEU A O 1
ATOM 1399 N N . GLU A 1 169 ? 1.978 3.428 -24.587 1.00 58.78 169 GLU A N 1
ATOM 1400 C CA . GLU A 1 169 ? 1.182 2.302 -24.080 1.00 58.78 169 GLU A CA 1
ATOM 1401 C C . GLU A 1 169 ? 1.892 0.952 -24.277 1.00 58.78 169 GLU A C 1
ATOM 1403 O O . GLU A 1 169 ? 1.879 0.107 -23.386 1.00 58.78 169 GLU A O 1
ATOM 1408 N N . ASN A 1 170 ? 2.611 0.786 -25.393 1.00 62.97 170 ASN A N 1
ATOM 1409 C CA . ASN A 1 170 ? 3.341 -0.447 -25.718 1.00 62.97 170 ASN A CA 1
ATOM 1410 C C . ASN A 1 170 ? 4.608 -0.668 -24.872 1.00 62.97 170 ASN A C 1
ATOM 1412 O O . ASN A 1 170 ? 5.159 -1.768 -24.873 1.00 62.97 170 ASN A O 1
ATOM 1416 N N . TYR A 1 171 ? 5.076 0.359 -24.157 1.00 69.75 171 TYR A N 1
ATOM 1417 C CA . TYR A 1 171 ? 6.320 0.335 -23.372 1.00 69.75 171 TYR A CA 1
ATOM 1418 C C . TYR A 1 171 ? 6.073 0.537 -21.875 1.00 69.75 171 TYR A C 1
ATOM 1420 O O . TYR A 1 171 ? 7.005 0.805 -21.112 1.00 69.75 171 TYR A O 1
ATOM 1428 N N . CYS A 1 172 ? 4.812 0.430 -21.454 1.00 79.25 172 CYS A N 1
ATOM 1429 C CA . CYS A 1 172 ? 4.389 0.636 -20.083 1.00 79.25 172 CYS A CA 1
ATOM 1430 C C . CYS A 1 172 ? 3.603 -0.578 -19.589 1.00 79.25 172 CYS A C 1
ATOM 1432 O O . CYS A 1 172 ? 2.690 -1.066 -20.247 1.00 79.25 172 CYS A O 1
ATOM 1434 N N . GLN A 1 173 ? 3.922 -1.042 -18.385 1.00 88.06 173 GLN A N 1
ATOM 1435 C CA . GLN A 1 173 ? 3.125 -2.031 -17.668 1.00 88.06 173 GLN A CA 1
ATOM 1436 C C . GLN A 1 173 ? 2.743 -1.471 -16.310 1.00 88.06 173 GLN A C 1
ATOM 1438 O O . GLN A 1 173 ? 3.568 -0.884 -15.612 1.00 88.06 173 GLN A O 1
ATOM 1443 N N . ALA A 1 174 ? 1.489 -1.653 -15.914 1.00 89.44 174 ALA A N 1
ATOM 1444 C CA . ALA A 1 174 ? 1.012 -1.186 -14.628 1.00 89.44 174 ALA A CA 1
ATOM 1445 C C . ALA A 1 174 ? 0.196 -2.267 -13.922 1.00 89.44 174 ALA A C 1
ATOM 1447 O O . ALA A 1 174 ? -0.603 -2.991 -14.517 1.00 89.44 174 ALA A O 1
ATOM 1448 N N . VAL A 1 175 ? 0.396 -2.356 -12.614 1.00 93.19 175 VAL A N 1
ATOM 1449 C CA . VAL A 1 175 ? -0.401 -3.200 -11.732 1.00 93.19 175 VAL A CA 1
ATOM 1450 C C . VAL A 1 175 ? -0.804 -2.421 -10.496 1.00 93.19 175 VAL A C 1
ATOM 1452 O O . VAL A 1 175 ? -0.196 -1.417 -10.122 1.00 93.19 175 VAL A O 1
ATOM 1455 N N . THR A 1 176 ? -1.833 -2.916 -9.833 1.00 93.44 176 THR A N 1
ATOM 1456 C CA . THR A 1 176 ? -2.312 -2.399 -8.556 1.00 93.44 176 THR A CA 1
ATOM 1457 C C . THR A 1 176 ? -2.281 -3.511 -7.525 1.00 93.44 176 THR A C 1
ATOM 1459 O O . THR A 1 176 ? -2.675 -4.639 -7.806 1.00 93.44 176 THR A O 1
ATOM 1462 N N . ILE A 1 177 ? -1.829 -3.205 -6.317 1.00 95.50 177 ILE A N 1
ATOM 1463 C CA . ILE A 1 177 ? -2.020 -4.071 -5.159 1.00 95.50 177 ILE A CA 1
ATOM 1464 C C . ILE A 1 177 ? -3.329 -3.644 -4.513 1.00 95.50 177 ILE A C 1
ATOM 1466 O O . ILE A 1 177 ? -3.494 -2.482 -4.139 1.00 95.50 177 ILE A O 1
ATOM 1470 N N . LYS A 1 178 ? -4.267 -4.581 -4.409 1.00 94.00 178 LYS A N 1
ATOM 1471 C CA . LYS A 1 178 ? -5.619 -4.349 -3.900 1.00 94.00 178 LYS A CA 1
ATOM 1472 C C . LYS A 1 178 ? -5.874 -5.183 -2.651 1.00 94.00 178 LYS A C 1
ATOM 1474 O O . LYS A 1 178 ? -5.392 -6.308 -2.565 1.00 94.00 178 LYS A O 1
ATOM 1479 N N . SER A 1 179 ? -6.660 -4.642 -1.725 1.00 93.19 179 SER A N 1
ATOM 1480 C CA . SER A 1 179 ? -7.217 -5.361 -0.575 1.00 93.19 179 SER A CA 1
ATOM 1481 C C . SER A 1 179 ? -8.704 -5.635 -0.822 1.00 93.19 179 SER A C 1
ATOM 1483 O O . SER A 1 179 ? -9.471 -4.687 -1.001 1.00 93.19 179 SER A O 1
ATOM 1485 N N . LEU A 1 180 ? -9.097 -6.912 -0.872 1.00 91.62 180 LEU A N 1
ATOM 1486 C CA . LEU A 1 180 ? -10.443 -7.365 -1.253 1.00 91.62 180 LEU A CA 1
ATOM 1487 C C . LEU A 1 180 ? -11.400 -7.455 -0.062 1.00 91.62 180 LEU A C 1
ATOM 1489 O O . LEU A 1 180 ? -11.213 -8.261 0.848 1.00 91.62 180 LEU A O 1
ATOM 1493 N N . PHE A 1 181 ? -12.436 -6.630 -0.044 1.00 84.88 181 PHE A N 1
ATOM 1494 C CA . PHE A 1 181 ? -13.581 -6.694 0.866 1.00 84.88 181 PHE A CA 1
ATOM 1495 C C . PHE A 1 181 ? -14.768 -7.366 0.154 1.00 84.88 181 PHE A C 1
ATOM 1497 O O . PHE A 1 181 ? -14.756 -7.493 -1.064 1.00 84.88 181 PHE A O 1
ATOM 1504 N N . SER A 1 182 ? -15.784 -7.805 0.906 1.00 78.00 182 SER A N 1
ATOM 1505 C CA . SER A 1 182 ? -16.892 -8.631 0.389 1.00 78.00 182 SER A CA 1
ATOM 1506 C C . SER A 1 182 ? -17.528 -8.111 -0.905 1.00 78.00 182 SER A C 1
ATOM 1508 O O . SER A 1 182 ? -17.801 -8.912 -1.789 1.00 78.00 182 SER A O 1
ATOM 1510 N N . ASP A 1 183 ? -17.682 -6.792 -1.035 1.00 73.75 183 ASP A N 1
ATOM 1511 C CA . ASP A 1 183 ? -18.333 -6.163 -2.191 1.00 73.75 183 ASP A CA 1
ATOM 1512 C C . ASP A 1 183 ? -17.408 -5.194 -2.949 1.00 73.75 183 ASP A C 1
ATOM 1514 O O . ASP A 1 183 ? -17.852 -4.513 -3.870 1.00 73.75 183 ASP A O 1
ATOM 1518 N N . ASP A 1 184 ? -16.133 -5.068 -2.551 1.00 79.25 184 ASP A N 1
ATOM 1519 C CA . ASP A 1 184 ? -15.269 -4.004 -3.076 1.00 79.25 184 ASP A CA 1
ATOM 1520 C C . ASP A 1 184 ? -13.765 -4.269 -2.896 1.00 79.25 184 ASP A C 1
ATOM 1522 O O . ASP A 1 184 ? -13.345 -5.144 -2.145 1.00 79.25 184 ASP A O 1
ATOM 1526 N N . ALA A 1 185 ? -12.918 -3.481 -3.551 1.00 85.38 185 ALA A N 1
ATOM 1527 C CA . ALA A 1 185 ? -11.474 -3.530 -3.442 1.00 85.38 185 ALA A CA 1
ATOM 1528 C C . ALA A 1 185 ? -10.879 -2.136 -3.210 1.00 85.38 185 ALA A C 1
ATOM 1530 O O . ALA A 1 185 ? -11.073 -1.211 -3.997 1.00 85.38 185 ALA A O 1
ATOM 1531 N N . ILE A 1 186 ? -10.050 -2.006 -2.173 1.00 87.75 186 ILE A N 1
ATOM 1532 C CA . ILE A 1 186 ? -9.272 -0.785 -1.940 1.00 87.75 186 ILE A CA 1
ATOM 1533 C C . ILE A 1 186 ? -7.917 -0.927 -2.625 1.00 87.75 186 ILE A C 1
ATOM 1535 O O . ILE A 1 186 ? -7.187 -1.889 -2.378 1.00 87.75 186 ILE A O 1
ATOM 1539 N N . ILE A 1 187 ? -7.570 0.037 -3.480 1.00 90.00 187 ILE A N 1
ATOM 1540 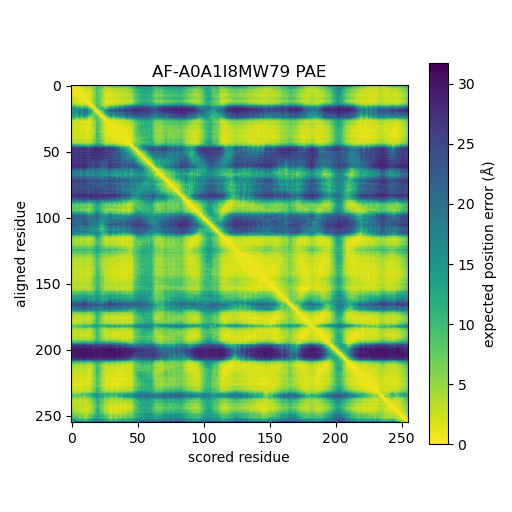C CA . ILE A 1 187 ? -6.239 0.127 -4.085 1.00 90.00 187 ILE A CA 1
ATOM 1541 C C . ILE A 1 187 ? -5.262 0.617 -3.014 1.00 90.00 187 ILE A C 1
ATOM 1543 O O . ILE A 1 187 ? -5.357 1.745 -2.540 1.00 90.00 187 ILE A O 1
ATOM 1547 N N . MET A 1 188 ? -4.323 -0.247 -2.647 1.00 92.38 188 MET A N 1
ATOM 1548 C CA . MET A 1 188 ? -3.305 0.023 -1.631 1.00 92.38 188 MET A CA 1
ATOM 1549 C C . MET A 1 188 ? -2.084 0.696 -2.253 1.00 92.38 188 MET A C 1
ATOM 1551 O O . MET A 1 188 ? -1.503 1.613 -1.682 1.00 92.38 188 MET A O 1
ATOM 1555 N N . GLU A 1 189 ? -1.696 0.241 -3.443 1.00 92.94 189 GLU A N 1
ATOM 1556 C CA . GLU A 1 189 ? -0.502 0.709 -4.132 1.00 92.94 189 GLU A CA 1
ATOM 1557 C C . GLU A 1 189 ? -0.633 0.489 -5.638 1.00 92.94 189 GLU A C 1
ATOM 1559 O O . GLU A 1 189 ? -1.222 -0.493 -6.084 1.00 92.94 189 GLU A O 1
ATOM 1564 N N . THR A 1 190 ? -0.074 1.396 -6.431 1.00 91.62 190 THR A N 1
ATOM 1565 C CA . THR A 1 190 ? 0.053 1.259 -7.885 1.00 91.62 190 THR A CA 1
ATOM 1566 C C . THR A 1 190 ? 1.524 1.169 -8.249 1.00 91.62 190 THR A C 1
ATOM 1568 O O . THR A 1 190 ? 2.311 2.015 -7.828 1.00 91.62 190 THR A O 1
ATOM 1571 N N . ILE A 1 191 ? 1.893 0.157 -9.030 1.00 91.88 191 ILE A N 1
ATOM 1572 C CA . ILE A 1 191 ? 3.268 -0.076 -9.467 1.00 91.88 191 ILE A CA 1
ATOM 1573 C C . ILE A 1 191 ? 3.297 -0.039 -10.988 1.00 91.88 191 ILE A C 1
ATOM 1575 O O . ILE A 1 191 ? 2.632 -0.827 -11.660 1.00 91.88 191 ILE A O 1
ATOM 1579 N N . VAL A 1 192 ? 4.091 0.877 -11.516 1.00 89.69 192 VAL A N 1
ATOM 1580 C CA . VAL A 1 192 ? 4.259 1.137 -12.940 1.00 89.69 192 VAL A CA 1
ATOM 1581 C C . VAL A 1 192 ? 5.686 0.804 -13.321 1.00 89.69 192 VAL A C 1
ATOM 1583 O O . VAL A 1 192 ? 6.609 1.208 -12.628 1.00 89.69 192 VAL A O 1
ATOM 1586 N N . TRP A 1 193 ? 5.878 0.134 -14.443 1.00 88.44 193 TRP A N 1
ATOM 1587 C CA . TRP A 1 193 ? 7.148 0.071 -15.144 1.00 88.44 193 TRP A CA 1
ATOM 1588 C C . TRP A 1 193 ? 7.006 0.779 -16.487 1.00 88.44 193 TRP A C 1
ATOM 1590 O O . TRP A 1 193 ? 6.040 0.539 -17.208 1.00 88.44 193 TRP A O 1
ATOM 1600 N N . ALA A 1 194 ? 7.967 1.639 -16.808 1.00 83.81 194 ALA A N 1
ATOM 1601 C CA . ALA A 1 194 ? 8.110 2.227 -18.127 1.00 83.81 194 ALA A CA 1
ATOM 1602 C C . ALA A 1 194 ? 9.578 2.257 -18.559 1.00 83.81 194 ALA A C 1
ATOM 1604 O O . ALA A 1 194 ? 10.482 2.493 -17.749 1.00 83.81 194 ALA A O 1
ATOM 1605 N N . GLU A 1 195 ? 9.815 2.054 -19.848 1.00 78.81 195 GLU A N 1
ATOM 1606 C CA . GLU A 1 195 ? 11.130 2.257 -20.451 1.00 78.81 195 GLU A CA 1
ATOM 1607 C C . GLU A 1 195 ? 11.307 3.737 -20.814 1.00 78.81 195 GLU A C 1
ATOM 1609 O O . GLU A 1 195 ? 10.464 4.328 -21.488 1.00 78.81 195 GLU A O 1
ATOM 1614 N N . LEU A 1 196 ? 12.402 4.361 -20.368 1.00 70.12 196 LEU A N 1
ATOM 1615 C CA . LEU A 1 196 ? 12.653 5.788 -20.614 1.00 70.12 196 LEU A CA 1
ATOM 1616 C C . LEU A 1 196 ? 13.229 6.056 -22.014 1.00 70.12 196 LEU A C 1
ATOM 1618 O O . LEU A 1 196 ? 13.442 7.213 -22.369 1.00 70.12 196 LEU A O 1
ATOM 1622 N N . ASN A 1 197 ? 13.506 5.010 -22.801 1.00 61.78 197 ASN A N 1
ATOM 1623 C CA . ASN A 1 197 ? 14.205 5.135 -24.076 1.00 61.78 197 ASN A CA 1
ATOM 1624 C C . ASN A 1 197 ? 13.728 4.112 -25.130 1.00 61.78 197 ASN A C 1
ATOM 1626 O O . ASN A 1 197 ? 14.428 3.142 -25.403 1.00 61.78 197 ASN A O 1
ATOM 1630 N N . PRO A 1 198 ? 12.577 4.328 -25.790 1.00 51.16 198 PRO A N 1
ATOM 1631 C CA . PRO A 1 198 ? 12.205 3.529 -26.959 1.00 51.16 198 PRO A CA 1
ATOM 1632 C C . PRO A 1 198 ? 12.849 4.046 -28.273 1.00 51.16 198 PRO A C 1
ATOM 1634 O O . PRO A 1 198 ? 12.658 3.453 -29.328 1.00 51.16 198 PRO A O 1
ATOM 1637 N N . THR A 1 199 ? 13.645 5.131 -28.214 1.00 46.50 199 THR A N 1
ATOM 1638 C CA . THR A 1 199 ? 14.308 5.891 -29.307 1.00 46.50 199 THR A CA 1
ATOM 1639 C C . THR A 1 199 ? 13.399 6.497 -30.389 1.00 46.50 199 THR A C 1
ATOM 1641 O O . THR A 1 199 ? 13.131 5.857 -31.397 1.00 46.50 199 THR A O 1
ATOM 1644 N N . ARG A 1 200 ? 13.049 7.793 -30.257 1.00 43.81 200 ARG A N 1
ATOM 1645 C CA . ARG A 1 200 ? 12.831 8.738 -31.383 1.00 43.81 200 ARG A CA 1
ATOM 1646 C C . ARG A 1 200 ? 13.108 10.190 -30.958 1.00 43.81 200 ARG A C 1
ATOM 1648 O O . ARG A 1 200 ? 12.198 10.894 -30.538 1.00 43.81 200 ARG A O 1
ATOM 1655 N N . ASN A 1 201 ? 14.373 10.612 -31.042 1.00 35.28 201 ASN A N 1
ATOM 1656 C CA . ASN A 1 201 ? 14.799 11.829 -31.754 1.00 35.28 201 ASN A CA 1
ATOM 1657 C C . ASN A 1 201 ? 16.325 12.026 -31.646 1.00 35.28 201 ASN A C 1
ATOM 1659 O O . ASN A 1 201 ? 16.846 12.356 -30.590 1.00 35.28 201 ASN A O 1
ATOM 1663 N N . VAL A 1 202 ? 16.986 11.828 -32.791 1.00 40.69 202 VAL A N 1
ATOM 1664 C CA . VAL A 1 202 ? 18.115 12.607 -33.327 1.00 40.69 202 VAL A CA 1
ATOM 1665 C C . VAL A 1 202 ? 19.367 12.756 -32.442 1.00 40.69 202 VAL A C 1
ATOM 1667 O O . VAL A 1 202 ? 19.461 13.631 -31.594 1.00 40.69 202 VAL A O 1
ATOM 1670 N N . ASN A 1 203 ? 20.384 11.975 -32.817 1.00 38.66 203 ASN A N 1
ATOM 1671 C CA . ASN A 1 203 ? 21.819 12.236 -32.667 1.00 38.66 203 ASN A CA 1
ATOM 1672 C C . ASN A 1 203 ? 22.423 12.234 -31.242 1.00 38.66 203 ASN A C 1
ATOM 1674 O O . ASN A 1 203 ? 22.282 13.168 -30.462 1.00 38.66 203 ASN A O 1
ATOM 1678 N N . ASN A 1 204 ? 23.294 11.240 -31.023 1.00 42.41 204 ASN A N 1
ATOM 1679 C CA . ASN A 1 204 ? 24.513 11.332 -30.203 1.00 42.41 204 ASN A CA 1
ATOM 1680 C C . ASN A 1 204 ? 24.430 11.330 -28.672 1.00 42.41 204 ASN A C 1
ATOM 1682 O O . ASN A 1 204 ? 25.195 12.054 -28.039 1.00 42.41 204 ASN A O 1
ATOM 1686 N N . ILE A 1 205 ? 23.664 10.436 -28.040 1.00 42.31 205 ILE A N 1
ATOM 1687 C CA . ILE A 1 205 ? 23.964 10.075 -26.642 1.00 42.31 205 ILE A CA 1
ATOM 1688 C C . ILE A 1 205 ? 23.851 8.557 -26.468 1.00 42.31 205 ILE A C 1
ATOM 1690 O O . ILE A 1 205 ? 22.849 7.946 -26.819 1.00 42.31 205 ILE A O 1
ATOM 1694 N N . SER A 1 206 ? 24.938 7.957 -25.986 1.00 42.44 206 SER A N 1
ATOM 1695 C CA . SER A 1 206 ? 25.156 6.531 -25.720 1.00 42.44 206 SER A CA 1
ATOM 1696 C C . SER A 1 206 ? 23.916 5.757 -25.241 1.00 42.44 206 SER A C 1
ATOM 1698 O O . SER A 1 206 ? 23.274 6.163 -24.275 1.00 42.44 206 SER A O 1
ATOM 1700 N N . ASN A 1 207 ? 23.675 4.604 -25.881 1.00 49.62 207 ASN A N 1
ATOM 1701 C CA . ASN A 1 207 ? 22.671 3.552 -25.635 1.00 49.62 207 ASN A CA 1
ATOM 1702 C C . ASN A 1 207 ? 22.632 2.990 -24.191 1.00 49.62 207 ASN A C 1
ATOM 1704 O O . ASN A 1 207 ? 22.763 1.786 -23.977 1.00 49.62 207 ASN A O 1
ATOM 1708 N N . ILE A 1 208 ? 22.442 3.818 -23.170 1.00 56.16 208 ILE A N 1
ATOM 1709 C CA . ILE A 1 208 ? 22.173 3.327 -21.818 1.00 56.16 208 ILE A CA 1
ATOM 1710 C C . ILE A 1 208 ? 20.655 3.197 -21.710 1.00 56.16 208 ILE A C 1
ATOM 1712 O O . ILE A 1 208 ? 19.938 4.169 -21.479 1.00 56.16 208 ILE A O 1
ATOM 1716 N N . GLY A 1 209 ? 20.147 1.989 -21.963 1.00 70.75 209 GLY A N 1
ATOM 1717 C CA . GLY A 1 209 ? 18.727 1.690 -21.825 1.00 70.75 209 GLY A CA 1
ATOM 1718 C C . GLY A 1 209 ? 18.336 1.778 -20.356 1.00 70.75 209 GLY A C 1
ATOM 1719 O O . GLY A 1 209 ? 18.534 0.817 -19.613 1.00 70.75 209 GLY A O 1
ATOM 1720 N N . VAL A 1 210 ? 17.756 2.893 -19.920 1.00 76.94 210 VAL A N 1
ATOM 1721 C CA . VAL A 1 210 ? 17.244 3.065 -18.553 1.00 76.94 210 VAL A CA 1
ATOM 1722 C C . VAL A 1 210 ? 15.737 2.844 -18.533 1.00 76.94 210 VAL A C 1
ATOM 1724 O O . VAL A 1 210 ? 14.999 3.321 -19.392 1.00 76.94 210 VAL A O 1
ATOM 1727 N N . SER A 1 211 ? 15.285 2.127 -17.518 1.00 82.44 211 SER A N 1
ATOM 1728 C CA . SER A 1 211 ? 13.882 1.949 -17.183 1.00 82.44 211 SER A CA 1
ATOM 1729 C C . SER A 1 211 ? 13.601 2.533 -15.811 1.00 82.44 211 SER A C 1
ATOM 1731 O O . SER A 1 211 ? 14.478 2.593 -14.945 1.00 82.44 211 SER A O 1
ATOM 1733 N N . VAL A 1 212 ? 12.350 2.921 -15.607 1.00 83.81 212 VAL A N 1
ATOM 1734 C CA . VAL A 1 212 ? 11.842 3.387 -14.325 1.00 83.81 212 VAL A CA 1
ATOM 1735 C C . VAL A 1 212 ? 10.735 2.459 -13.856 1.00 83.81 212 VAL A C 1
ATOM 1737 O O . VAL A 1 212 ? 9.777 2.191 -14.580 1.00 83.81 212 VAL A O 1
ATOM 1740 N N . VAL A 1 213 ? 10.865 1.969 -12.628 1.00 88.38 213 VAL A N 1
ATOM 1741 C CA . VAL A 1 213 ? 9.757 1.348 -11.905 1.00 88.38 213 VAL A CA 1
ATOM 1742 C C . VAL A 1 213 ? 9.304 2.330 -10.842 1.00 88.38 213 VAL A C 1
ATOM 1744 O O . VAL A 1 213 ? 10.091 2.737 -9.998 1.00 88.38 213 VAL A O 1
ATOM 1747 N N . ARG A 1 214 ? 8.042 2.732 -10.878 1.00 88.12 214 ARG A N 1
ATOM 1748 C CA . ARG A 1 214 ? 7.438 3.651 -9.923 1.00 88.12 214 ARG A CA 1
ATOM 1749 C C . ARG A 1 214 ? 6.423 2.926 -9.059 1.00 88.12 214 ARG A C 1
ATOM 1751 O O . ARG A 1 214 ? 5.496 2.315 -9.572 1.00 88.12 214 ARG A O 1
ATOM 1758 N N . SER A 1 215 ? 6.556 3.077 -7.753 1.00 90.88 215 SER A N 1
ATOM 1759 C CA . SER A 1 215 ? 5.586 2.681 -6.736 1.00 90.88 215 SER A CA 1
ATOM 1760 C C . SER A 1 215 ? 4.882 3.936 -6.211 1.00 90.88 215 SER A C 1
ATOM 1762 O O . SER A 1 215 ? 5.535 4.923 -5.874 1.00 90.88 215 SER A O 1
ATOM 1764 N N . VAL A 1 216 ? 3.548 3.925 -6.180 1.00 89.31 216 VAL A N 1
ATOM 1765 C CA . VAL A 1 216 ? 2.713 5.024 -5.672 1.00 89.31 216 VAL A CA 1
ATOM 1766 C C . VAL A 1 216 ? 1.698 4.484 -4.679 1.00 89.31 216 VAL A C 1
ATOM 1768 O O . VAL A 1 216 ? 0.861 3.654 -5.032 1.00 89.31 216 VAL A O 1
ATOM 1771 N N . VAL A 1 217 ? 1.723 5.013 -3.463 1.00 90.69 217 VAL A N 1
ATOM 1772 C CA . VAL A 1 217 ? 0.775 4.699 -2.390 1.00 90.69 217 VAL A CA 1
ATOM 1773 C C . VAL A 1 217 ? -0.055 5.940 -2.097 1.00 90.69 217 VAL A C 1
ATOM 1775 O O . VAL A 1 217 ? 0.511 6.985 -1.780 1.00 90.69 217 VAL A O 1
ATOM 1778 N N . ASP A 1 218 ? -1.383 5.835 -2.150 1.00 88.06 218 ASP A N 1
ATOM 1779 C CA . ASP A 1 218 ? -2.239 6.825 -1.491 1.00 88.06 218 ASP A 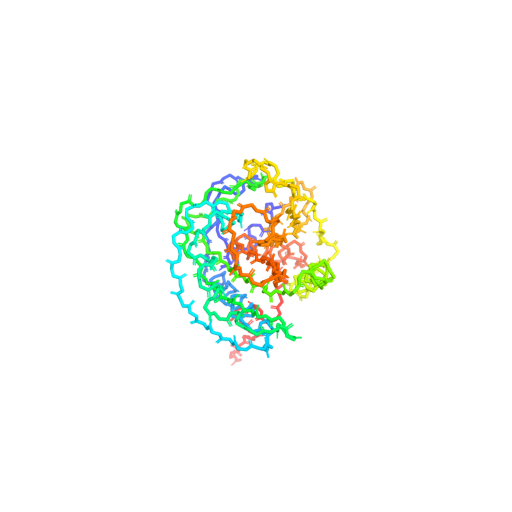CA 1
ATOM 1780 C C . ASP A 1 218 ? -2.286 6.474 -0.004 1.00 88.06 218 ASP A C 1
ATOM 1782 O O . ASP A 1 218 ? -2.889 5.479 0.408 1.00 88.06 218 ASP A O 1
ATOM 1786 N N . LEU A 1 219 ? -1.614 7.283 0.812 1.00 89.50 219 LEU A N 1
ATOM 1787 C CA . LEU A 1 219 ? -1.470 7.016 2.234 1.00 89.50 219 LEU A CA 1
ATOM 1788 C C . LEU A 1 219 ? -2.826 7.008 2.950 1.00 89.50 219 LEU A C 1
ATOM 1790 O O . LEU A 1 219 ? -2.998 6.261 3.910 1.00 89.50 219 LEU A O 1
ATOM 1794 N N . ASN A 1 220 ? -3.800 7.807 2.508 1.00 87.94 220 ASN A N 1
ATOM 1795 C CA . ASN A 1 220 ? -5.112 7.833 3.146 1.00 87.94 220 ASN A CA 1
ATOM 1796 C C . ASN A 1 220 ? -5.889 6.558 2.833 1.00 87.94 220 ASN A C 1
ATOM 1798 O O . ASN A 1 220 ? -6.386 5.918 3.758 1.00 87.94 220 ASN A O 1
ATOM 1802 N N . LEU A 1 221 ? -5.975 6.178 1.556 1.00 87.12 221 LEU A N 1
ATOM 1803 C CA . LEU A 1 221 ? -6.684 4.963 1.155 1.00 87.12 221 LEU A CA 1
ATOM 1804 C C . LEU A 1 221 ? -6.040 3.721 1.759 1.00 87.12 221 LEU A C 1
ATOM 1806 O O . LEU A 1 221 ? -6.747 2.883 2.314 1.00 87.12 221 LEU A O 1
ATOM 1810 N N . ALA A 1 222 ? -4.710 3.638 1.742 1.00 91.94 222 ALA A N 1
ATOM 1811 C CA . ALA A 1 222 ? -3.991 2.537 2.364 1.00 91.94 222 ALA A CA 1
ATOM 1812 C C . ALA A 1 222 ? -4.239 2.460 3.879 1.00 91.94 222 ALA A C 1
ATOM 1814 O O . ALA A 1 222 ? -4.481 1.378 4.414 1.00 91.94 222 ALA A O 1
ATOM 1815 N N . THR A 1 223 ? -4.245 3.607 4.569 1.00 92.81 223 THR A N 1
ATOM 1816 C CA . THR A 1 223 ? -4.576 3.656 5.999 1.00 92.81 223 THR A CA 1
ATOM 1817 C C . THR A 1 223 ? -6.002 3.166 6.246 1.00 92.81 223 THR A C 1
ATOM 1819 O O . THR A 1 223 ? -6.225 2.335 7.122 1.00 92.81 223 THR A O 1
ATOM 1822 N N . ILE A 1 224 ? -6.977 3.639 5.465 1.00 90.19 224 ILE A N 1
ATOM 1823 C CA . ILE A 1 224 ? -8.378 3.221 5.595 1.00 90.19 224 ILE A CA 1
ATOM 1824 C C . ILE A 1 224 ? -8.519 1.721 5.332 1.00 90.19 224 ILE A C 1
ATOM 1826 O O . ILE A 1 224 ? -9.186 1.037 6.103 1.00 90.19 224 ILE A O 1
ATOM 1830 N N . GLY A 1 225 ? -7.852 1.195 4.302 1.00 90.88 225 GLY A N 1
ATOM 1831 C CA . GLY A 1 225 ? -7.851 -0.231 3.990 1.00 90.88 225 GLY A CA 1
ATOM 1832 C C . GLY A 1 225 ? -7.347 -1.088 5.148 1.00 90.88 225 GLY A C 1
ATOM 1833 O O . GLY A 1 225 ? -8.017 -2.044 5.531 1.00 90.88 225 GLY A O 1
ATOM 1834 N N . LEU A 1 226 ? -6.226 -0.708 5.767 1.00 94.00 226 LEU A N 1
ATOM 1835 C CA . LEU A 1 226 ? -5.683 -1.419 6.930 1.00 94.00 226 LEU A CA 1
ATOM 1836 C C . LEU A 1 226 ? -6.581 -1.311 8.170 1.00 94.00 226 LEU A C 1
ATOM 1838 O O . LEU A 1 226 ? -6.738 -2.286 8.903 1.00 94.00 226 LEU A O 1
ATOM 1842 N N . LEU A 1 227 ? -7.197 -0.152 8.411 1.00 92.69 227 LEU A N 1
ATOM 1843 C CA . LEU A 1 227 ? -8.111 0.032 9.541 1.00 92.69 227 LEU A CA 1
ATOM 1844 C C . LEU A 1 227 ? -9.401 -0.780 9.374 1.00 92.69 227 LEU A C 1
ATOM 1846 O O . LEU A 1 227 ? -9.851 -1.419 10.324 1.00 92.69 227 LEU A O 1
ATOM 1850 N N . LEU A 1 228 ? -9.979 -0.796 8.169 1.00 90.44 228 LEU A N 1
ATOM 1851 C CA . LEU A 1 228 ? -11.154 -1.613 7.859 1.00 90.44 228 LEU A CA 1
ATOM 1852 C C . LEU A 1 228 ? -10.853 -3.102 8.015 1.00 90.44 228 LEU A C 1
ATOM 1854 O O . LEU A 1 228 ? -11.661 -3.831 8.584 1.00 90.44 228 LEU A O 1
ATOM 1858 N N . ASP A 1 229 ? -9.683 -3.537 7.554 1.00 91.31 229 ASP A N 1
ATOM 1859 C CA . ASP A 1 229 ? -9.197 -4.902 7.734 1.00 91.31 229 ASP A CA 1
ATOM 1860 C C . ASP A 1 229 ? -9.039 -5.270 9.221 1.00 91.31 229 ASP A C 1
ATOM 1862 O O . ASP A 1 229 ? -9.541 -6.300 9.671 1.00 91.31 229 ASP A O 1
ATOM 1866 N N . SER A 1 230 ? -8.432 -4.375 10.004 1.00 91.94 230 SER A N 1
ATOM 1867 C CA . SER A 1 230 ? -8.227 -4.536 11.451 1.00 91.94 230 SER A CA 1
ATOM 1868 C C . SER A 1 230 ? -9.544 -4.629 12.230 1.00 91.94 230 SER A C 1
ATOM 1870 O O . SER A 1 230 ? -9.650 -5.379 13.202 1.00 91.94 230 SER A O 1
ATOM 1872 N N . ALA A 1 231 ? -10.554 -3.858 11.824 1.00 90.31 231 ALA A N 1
ATOM 1873 C CA . ALA A 1 231 ? -11.868 -3.844 12.460 1.00 90.31 231 ALA A CA 1
ATOM 1874 C C . ALA A 1 231 ? -12.755 -5.021 12.020 1.00 90.31 231 ALA A C 1
ATOM 1876 O O . ALA A 1 231 ? -13.561 -5.500 12.814 1.00 90.31 231 ALA A O 1
ATOM 1877 N N . ALA A 1 232 ? -12.603 -5.512 10.786 1.00 86.81 232 ALA A N 1
ATOM 1878 C CA . ALA A 1 232 ? -13.332 -6.683 10.296 1.00 86.81 232 ALA A CA 1
ATOM 1879 C C . ALA A 1 232 ? -12.902 -7.984 10.998 1.00 86.81 232 ALA A C 1
ATOM 1881 O O . ALA A 1 232 ? -13.741 -8.846 11.244 1.00 86.81 232 ALA A O 1
ATOM 1882 N N . HIS A 1 233 ? -11.621 -8.095 11.359 1.00 84.69 233 HIS A N 1
ATOM 1883 C CA . HIS A 1 233 ? -11.035 -9.275 12.013 1.00 84.69 233 HIS A CA 1
ATOM 1884 C C . HIS A 1 233 ? -10.914 -9.144 13.539 1.00 84.69 233 HIS A C 1
ATOM 1886 O O . HIS A 1 233 ? -10.292 -9.976 14.205 1.00 84.69 233 HIS A O 1
ATOM 1892 N N . GLY A 1 234 ? -11.490 -8.086 14.104 1.00 75.25 234 GLY A N 1
ATOM 1893 C CA . GLY A 1 234 ? -11.596 -7.891 15.539 1.00 75.25 234 GLY A CA 1
ATOM 1894 C C . GLY A 1 234 ? -12.636 -8.814 16.177 1.00 75.25 234 GLY A C 1
ATOM 1895 O O . GLY A 1 234 ? -13.707 -9.045 15.617 1.00 75.25 234 GLY A O 1
ATOM 1896 N N . CYS A 1 235 ? -12.353 -9.327 17.377 1.00 71.69 235 CYS A N 1
ATOM 1897 C CA . CYS A 1 235 ? -13.357 -10.043 18.166 1.00 71.69 235 CYS A CA 1
ATOM 1898 C C . CYS A 1 235 ? -14.162 -9.051 19.020 1.00 71.69 235 CYS A C 1
ATOM 1900 O O . CYS A 1 235 ? -13.591 -8.196 19.700 1.00 71.69 235 CYS A O 1
ATOM 1902 N N . GLY A 1 236 ? -15.493 -9.165 19.006 1.00 79.12 236 GLY A N 1
ATOM 1903 C CA . GLY A 1 236 ? -16.373 -8.329 19.827 1.00 79.12 236 GLY A CA 1
ATOM 1904 C C . GLY A 1 236 ? -16.283 -6.841 19.473 1.00 79.12 236 GLY A C 1
ATOM 1905 O O . GLY A 1 236 ? -16.716 -6.448 18.385 1.00 79.12 236 GLY A O 1
ATOM 1906 N N . ARG A 1 237 ? -15.759 -6.038 20.411 1.00 80.62 237 ARG A N 1
ATOM 1907 C CA . ARG A 1 237 ? -15.529 -4.587 20.279 1.00 80.62 237 ARG A CA 1
ATOM 1908 C C . ARG A 1 237 ? -14.044 -4.206 20.155 1.00 80.62 237 ARG A C 1
ATOM 1910 O O . ARG A 1 237 ? -13.685 -3.049 20.340 1.00 80.62 237 ARG A O 1
ATOM 1917 N N . ASN A 1 238 ? -13.173 -5.164 19.852 1.00 84.38 238 ASN A N 1
ATOM 1918 C CA . ASN A 1 238 ? -11.741 -4.902 19.730 1.00 84.38 238 ASN A CA 1
ATOM 1919 C C . ASN A 1 238 ? -11.360 -4.659 18.269 1.00 84.38 238 ASN A C 1
ATOM 1921 O O . ASN A 1 238 ? -11.881 -5.322 17.378 1.00 84.38 238 ASN A O 1
ATOM 1925 N N . VAL A 1 239 ? -10.409 -3.757 18.024 1.00 88.00 239 VAL A N 1
ATOM 1926 C CA . VAL A 1 239 ? -9.799 -3.545 16.702 1.00 88.00 239 VAL A CA 1
ATOM 1927 C C . VAL A 1 239 ? -8.411 -4.184 16.706 1.00 88.00 239 VAL A C 1
ATOM 1929 O O . VAL A 1 239 ? -7.571 -3.834 17.534 1.00 88.00 239 VAL A O 1
ATOM 1932 N N . LYS A 1 240 ? -8.153 -5.126 15.792 1.00 90.06 240 LYS A N 1
ATOM 1933 C CA . LYS A 1 240 ? -6.883 -5.866 15.737 1.00 90.06 240 LYS A CA 1
ATOM 1934 C C . LYS A 1 240 ? -5.892 -5.169 14.805 1.00 90.06 240 LYS A C 1
ATOM 1936 O O . LYS A 1 240 ? -5.778 -5.527 13.638 1.00 90.06 240 LYS A O 1
ATOM 1941 N N . VAL A 1 241 ? -5.188 -4.169 15.325 1.00 91.06 241 VAL A N 1
ATOM 1942 C CA . VAL A 1 241 ? -4.147 -3.438 14.583 1.00 91.06 241 VAL A CA 1
ATOM 1943 C C . VAL A 1 241 ? -2.777 -4.111 14.699 1.00 91.06 241 VAL A C 1
ATOM 1945 O O . VAL A 1 241 ? -2.467 -4.757 15.700 1.00 91.06 241 VAL A O 1
ATOM 1948 N N . ASN A 1 242 ? -1.925 -3.941 13.685 1.00 93.44 242 ASN A N 1
ATOM 1949 C CA . ASN A 1 242 ? -0.526 -4.354 13.772 1.00 93.44 242 ASN A CA 1
ATOM 1950 C C . ASN A 1 242 ? 0.207 -3.549 14.856 1.00 93.44 242 ASN A C 1
ATOM 1952 O O . ASN A 1 242 ? 0.119 -2.323 14.867 1.00 93.44 242 ASN A O 1
ATOM 1956 N N . GLN A 1 243 ? 0.993 -4.224 15.702 1.00 92.56 243 GLN A N 1
ATOM 1957 C CA . GLN A 1 243 ? 1.721 -3.584 16.803 1.00 92.56 243 GLN A CA 1
ATOM 1958 C C . GLN A 1 243 ? 2.575 -2.391 16.353 1.00 92.56 243 GLN A C 1
ATOM 1960 O O . GLN A 1 243 ? 2.590 -1.371 17.018 1.00 92.56 243 GLN A O 1
ATOM 1965 N N . LYS A 1 244 ? 3.227 -2.449 15.185 1.00 92.38 244 LYS A N 1
ATOM 1966 C CA . LYS A 1 244 ? 4.100 -1.360 14.715 1.00 92.38 244 LYS A CA 1
ATOM 1967 C C . LYS A 1 244 ? 3.337 -0.110 14.278 1.00 92.38 244 LYS A C 1
ATOM 1969 O O . LYS A 1 244 ? 3.950 0.934 14.138 1.00 92.38 244 LYS A O 1
ATOM 1974 N N . LEU A 1 245 ? 2.039 -0.239 14.006 1.00 93.88 245 LEU A N 1
ATOM 1975 C CA . LEU A 1 245 ? 1.171 0.866 13.595 1.00 93.88 245 LEU A CA 1
ATOM 1976 C C . LEU A 1 245 ? 0.208 1.283 14.713 1.00 93.88 245 LEU A C 1
ATOM 1978 O O . LEU A 1 245 ? -0.515 2.267 14.571 1.00 93.88 245 LEU A O 1
ATOM 1982 N N . ALA A 1 246 ? 0.151 0.516 15.803 1.00 92.81 246 ALA A N 1
ATOM 1983 C CA . ALA A 1 246 ? -0.752 0.781 16.904 1.00 92.81 246 ALA A CA 1
ATOM 1984 C C . ALA A 1 246 ? -0.357 2.095 17.604 1.00 92.81 246 ALA A C 1
ATOM 1986 O O . ALA A 1 246 ? 0.816 2.283 17.932 1.00 92.81 246 ALA A O 1
ATOM 1987 N N . PRO A 1 247 ? -1.322 2.987 17.883 1.00 92.25 247 PRO A N 1
ATOM 1988 C CA . PRO A 1 247 ? -1.054 4.280 18.512 1.00 92.25 247 PRO A CA 1
ATOM 1989 C C . PRO A 1 247 ? -0.533 4.140 19.946 1.00 92.25 247 PRO A C 1
ATOM 1991 O O . PRO A 1 247 ? 0.207 4.992 20.427 1.00 92.25 247 PRO A O 1
ATOM 1994 N N . TYR A 1 248 ? -0.923 3.060 20.623 1.00 88.94 248 TYR A N 1
ATOM 1995 C CA . TYR A 1 248 ? -0.547 2.745 21.992 1.00 88.94 248 TYR A CA 1
ATOM 1996 C C . TYR A 1 248 ? -0.213 1.257 22.079 1.00 88.94 248 TYR A C 1
ATOM 1998 O O . TYR A 1 248 ? -0.941 0.430 21.530 1.00 88.94 248 TYR A O 1
ATOM 2006 N N . GLN A 1 249 ? 0.879 0.925 22.769 1.00 88.75 249 GLN A N 1
ATOM 2007 C CA . GLN A 1 249 ? 1.324 -0.463 22.958 1.00 88.75 249 GLN A CA 1
ATOM 2008 C C . GLN A 1 249 ? 0.808 -1.065 24.266 1.00 88.75 249 GLN A C 1
ATOM 2010 O O . GLN A 1 249 ? 0.535 -2.259 24.343 1.00 88.75 249 GLN A O 1
ATOM 2015 N N . CYS A 1 250 ? 0.672 -0.240 25.302 1.00 87.31 250 CYS A N 1
ATOM 2016 C CA . CYS A 1 250 ? 0.199 -0.654 26.613 1.00 87.31 250 CYS A CA 1
ATOM 2017 C C . CYS A 1 250 ? -0.587 0.474 27.288 1.00 87.31 250 CYS A C 1
ATOM 2019 O O . CYS A 1 250 ? -0.397 1.655 26.992 1.00 87.31 250 CYS A O 1
ATOM 2021 N N . LEU A 1 251 ? -1.474 0.083 28.201 1.00 87.00 251 LEU A N 1
ATOM 2022 C CA . LEU A 1 251 ? -2.178 0.977 29.110 1.00 87.00 251 LEU A CA 1
ATOM 2023 C C . LEU A 1 251 ? -1.696 0.666 30.526 1.00 87.00 251 LEU A C 1
ATOM 2025 O O . LEU A 1 251 ? -1.787 -0.476 30.971 1.00 87.00 251 LEU A O 1
ATOM 2029 N N . LEU A 1 252 ? -1.188 1.676 31.225 1.00 89.38 252 LEU A N 1
ATOM 2030 C CA . LEU A 1 252 ? -0.856 1.569 32.641 1.00 89.38 252 LEU A CA 1
ATOM 2031 C C . LEU A 1 252 ? -2.077 2.015 33.444 1.00 89.38 252 LEU A C 1
ATOM 2033 O O . LEU A 1 252 ? -2.518 3.156 33.312 1.00 89.38 252 LEU A O 1
ATOM 2037 N N . MET A 1 253 ? -2.632 1.109 34.245 1.00 84.25 253 MET A N 1
ATOM 2038 C CA . MET A 1 253 ? -3.746 1.405 35.146 1.00 84.25 253 MET A CA 1
ATOM 2039 C C . MET A 1 253 ? -3.222 1.405 36.586 1.00 84.25 253 MET A C 1
ATOM 2041 O O . MET A 1 253 ? -2.612 0.409 36.985 1.00 84.25 253 MET A O 1
ATOM 2045 N N . PRO A 1 254 ? -3.403 2.497 37.351 1.00 81.38 254 PRO A N 1
ATOM 2046 C CA . PRO A 1 254 ? -3.119 2.479 38.779 1.00 81.38 254 PRO A CA 1
ATOM 2047 C C . PRO A 1 254 ? -4.134 1.573 39.489 1.00 81.38 254 PRO A C 1
ATOM 2049 O O . PRO A 1 254 ? -5.322 1.607 39.159 1.00 81.38 254 PRO A O 1
ATOM 2052 N N . TYR A 1 255 ? -3.635 0.759 40.421 1.00 67.12 255 TYR A N 1
ATOM 2053 C CA . TYR A 1 255 ? -4.437 -0.047 41.344 1.00 67.12 255 TYR A CA 1
ATOM 2054 C C . TYR A 1 255 ? -4.851 0.775 42.562 1.00 67.12 255 TYR A C 1
ATOM 2056 O O . TYR A 1 255 ? -4.023 1.607 43.004 1.00 67.12 255 TYR A O 1
#

pLDDT: mean 74.56, std 18.89, range [34.38, 96.75]

Secondary structure (DSSP, 8-state):
-HHHHHHHHHTTSEEEES-SSS-SEEEE-HHHHHHHHHHHHHHHTS---S------------S-TTGGGG-HHHHHHHHHH-SS--SS-EEEEEEEEESS-----TT--B-SSEEEEEEEEEEEGGGHHHHHHHHHHHHHHHHHHH-S-GGGEEEEEE-GGGT--STTGGGEEEEEEEEEETTEEEEEEEEEEEES----S-S------EEEEEEEEEHHHHHHHHHHHHHHT-STT-----GGG-S-S------

Foldseek 3Di:
DLQLQVLCVVVQAWHADDDSQFRQEIDGGDFNVLLLVLVVVVVVPPDPDDDAPADQPQDPPPFDPCSVLVDPVVVVVCVVPPPDAPPDKDKYKYWYWDQDDDDDFVSNHDYNIWIKIKMKIKDFPVCQVVVLVVCVVVVLVVLLLFFPDSVQWDKAWDQCCVGDDDDQSVFKGKIFTWGDDPVGIQGAKIKMKGWSPPDDDDDDDDDRGMIMIMIMGRSVSNSVSRSSRQSVNDDDSDGRGDCSSGSDNDDDDDD

Radius of gyration: 19.9 Å; Cα contacts (8 Å, |Δi|>4): 429; chains: 1; bounding box: 53×33×75 Å

Mean predicted aligned error: 10.75 Å

Solvent-accessible surface area (backbone atoms only — not comparable to full-atom values): 14788 Å² total; per-residue (Å²): 111,58,71,30,50,53,49,30,40,76,66,34,24,36,41,75,53,62,59,89,88,42,47,38,23,65,45,68,32,71,44,28,46,46,24,42,50,37,48,52,52,57,55,70,65,59,74,94,61,58,77,77,60,73,55,87,73,82,68,86,71,85,63,61,100,62,52,67,83,73,41,71,64,56,60,55,55,46,63,70,74,59,79,62,86,73,88,62,62,44,43,42,54,44,79,45,82,39,70,76,70,84,68,96,41,89,53,46,54,44,54,80,61,41,40,37,43,37,36,40,37,40,31,46,42,94,52,33,65,62,49,47,54,48,50,53,51,51,52,51,52,55,54,32,72,54,40,65,58,48,84,37,60,44,82,42,85,40,73,50,66,84,73,47,90,63,87,59,45,86,50,43,50,36,34,29,38,28,41,60,50,100,91,46,57,43,64,38,32,39,42,36,37,37,60,78,62,89,78,91,79,82,85,92,75,80,92,71,52,41,18,40,34,37,41,39,26,43,49,61,54,32,42,50,47,46,51,49,41,8,29,66,70,25,67,92,90,44,66,43,64,38,78,86,37,42,73,66,94,77,83,91,77,88,131